Protein AF-A0A7V3F6B9-F1 (afdb_monomer)

Secondary structure (DSSP, 8-state):
---TTS-TT----SS---HHHHHHHHHHHHHHHTTT--STTSGGG--EEEEEEESS---HHHHHHHHHHHHHPPPPPHHHHHHHHEEE-TTS-EEE---HHHHHT-GGGSPPTT----TTS---EEPPPPTTSPPS-EEEEE--SSTT--HHHHHHHHHHHHHHHHHHH-EEEEEES-SS-S-SSSTT-SSSEEEET--HHHHHHHS-SEE-HHHHHHHHHHHHHHHHHHHHHH-EEETTEEE--GGGHHHHHHHHHH-TTHHHHHHHHHHHHTT-----GGGTT-

Foldseek 3Di:
DDDPPDPLPDPPDVDPQPSVNVVVVVVVQVQQVLLVDHDPLVVLQLWKKKKWAAPDDDDLVLVVVVVLLQVQQDADDLVLVCVQQWDADPVRHIDGDLDLVSLLVSPSSDDDPPCPDPPPRPPKRWRDDDSPDDDRMTMIIDTFPDSNDDLQRNQLRLLLCLLSVCSNSVIAMEMGSDPDDPDPHPVVAPARGADYPRPVLLCLQQVDRGHHPVSSSVSSVSSSVLLSLQQLQPWDADPVGIDSPSVPSNVSSVVCSVDVVCSVVSVVSSCVVVVNNDDDVVVVPD

Structure (mmCIF, N/CA/C/O backbone):
data_AF-A0A7V3F6B9-F1
#
_entry.id   AF-A0A7V3F6B9-F1
#
loop_
_atom_site.group_PDB
_atom_site.id
_atom_site.type_symbol
_atom_site.label_atom_id
_atom_site.label_alt_id
_atom_site.label_comp_id
_atom_site.label_asym_id
_atom_site.label_entity_id
_atom_site.label_seq_id
_atom_site.pdbx_PDB_ins_code
_atom_site.Cartn_x
_atom_site.Cartn_y
_atom_site.Cartn_z
_atom_site.occupancy
_atom_site.B_iso_or_equiv
_atom_site.auth_seq_id
_atom_site.auth_comp_id
_atom_site.auth_asym_id
_atom_site.auth_atom_id
_atom_site.pdbx_PDB_model_num
ATOM 1 N N . MET A 1 1 ? -11.599 29.677 5.302 1.00 41.06 1 MET A N 1
ATOM 2 C CA . MET A 1 1 ? -11.174 29.236 6.648 1.00 41.06 1 MET A CA 1
ATOM 3 C C . MET A 1 1 ? -12.317 29.596 7.581 1.00 41.06 1 MET A C 1
ATOM 5 O O . MET A 1 1 ? -12.646 30.774 7.645 1.00 41.06 1 MET A O 1
ATOM 9 N N . TYR A 1 2 ? -13.008 28.611 8.157 1.00 41.41 2 TYR A N 1
ATOM 10 C CA . TYR A 1 2 ? -14.165 28.877 9.015 1.00 41.41 2 TYR A CA 1
ATOM 11 C C . TYR A 1 2 ? -13.669 29.473 10.337 1.00 41.41 2 TYR A C 1
ATOM 13 O O . TYR A 1 2 ? -12.761 28.932 10.964 1.00 41.41 2 TYR A O 1
ATOM 21 N N . SER A 1 3 ? -14.203 30.632 10.706 1.00 37.78 3 SER A N 1
ATOM 22 C CA . SER A 1 3 ? -13.918 31.298 11.974 1.00 37.78 3 SER A CA 1
ATOM 23 C C . SER A 1 3 ? -15.013 30.895 12.956 1.00 37.78 3 SER A C 1
ATOM 25 O O . SER A 1 3 ? -16.189 31.052 12.636 1.00 37.78 3 SER A O 1
ATOM 27 N N . ASN A 1 4 ? -14.645 30.433 14.155 1.00 40.91 4 ASN A N 1
ATOM 28 C CA . ASN A 1 4 ? -15.553 30.047 15.255 1.00 40.91 4 ASN A CA 1
ATOM 29 C C . ASN A 1 4 ? -16.490 31.174 15.752 1.00 40.91 4 ASN A C 1
ATOM 31 O O . ASN A 1 4 ? -17.158 31.024 16.768 1.00 40.91 4 ASN A O 1
ATOM 35 N N . LYS A 1 5 ? -16.529 32.321 15.068 1.00 48.84 5 LYS A N 1
ATOM 36 C CA . LYS A 1 5 ? -17.357 33.485 15.393 1.00 48.84 5 LYS A CA 1
ATOM 37 C C . LYS A 1 5 ? -18.682 33.537 14.624 1.00 48.84 5 LYS A C 1
ATOM 39 O O . LYS A 1 5 ? -19.429 34.491 14.808 1.00 48.84 5 LYS A O 1
ATOM 44 N N . LEU A 1 6 ? -18.967 32.571 13.748 1.00 48.97 6 LEU A N 1
ATOM 45 C CA . LEU A 1 6 ? -20.203 32.554 12.962 1.00 48.97 6 LEU A CA 1
ATOM 46 C C . LEU A 1 6 ? -21.249 31.628 13.608 1.00 48.97 6 LEU A C 1
ATOM 48 O O . LEU A 1 6 ? -20.957 30.443 13.797 1.00 48.97 6 LEU A O 1
ATOM 52 N N . PRO A 1 7 ? -22.449 32.142 13.950 1.00 50.31 7 PRO A N 1
ATOM 53 C CA . PRO A 1 7 ? -23.533 31.323 14.479 1.00 50.31 7 PRO A CA 1
ATOM 54 C C . PRO A 1 7 ? -23.962 30.281 13.441 1.00 50.31 7 PRO A C 1
ATOM 56 O O . PRO A 1 7 ? -23.997 30.569 12.247 1.00 50.31 7 PRO A O 1
ATOM 59 N N . VAL A 1 8 ? -24.338 29.085 13.905 1.00 49.91 8 VAL A N 1
ATOM 60 C CA . VAL A 1 8 ? -24.721 27.915 13.079 1.00 49.91 8 VAL A CA 1
ATOM 61 C C . VAL A 1 8 ? -25.915 28.207 12.143 1.00 49.91 8 VAL A C 1
ATOM 63 O O . VAL A 1 8 ? -26.168 27.467 11.200 1.00 49.91 8 VAL A O 1
ATOM 66 N N . HIS A 1 9 ? -26.621 29.322 12.352 1.00 47.09 9 HIS A N 1
ATOM 67 C CA . HIS A 1 9 ? -27.770 29.775 11.556 1.00 47.09 9 HIS A CA 1
ATOM 68 C C . HIS A 1 9 ? -27.425 30.885 10.540 1.00 47.09 9 HIS A C 1
ATOM 70 O O . HIS A 1 9 ? -28.305 31.384 9.840 1.00 47.09 9 HIS A O 1
ATOM 76 N N . GLY A 1 10 ? -26.160 31.312 10.467 1.00 49.75 10 GLY A N 1
ATOM 77 C CA . GLY A 1 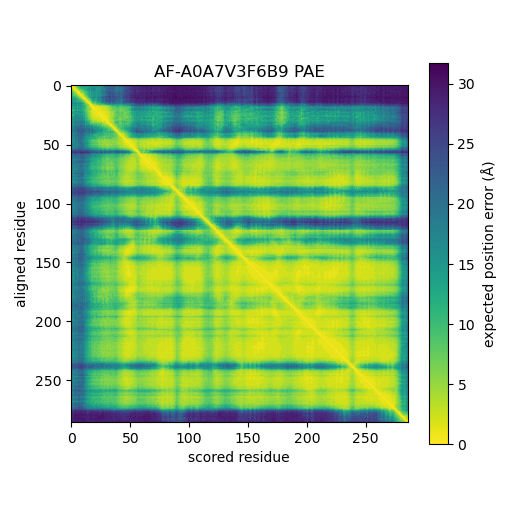10 ? -25.713 32.366 9.561 1.00 49.75 10 GLY A CA 1
ATOM 78 C C . GLY A 1 10 ? -25.568 31.857 8.128 1.00 49.75 10 GLY A C 1
ATOM 79 O O . GLY A 1 10 ? -24.568 31.234 7.791 1.00 49.75 10 GLY A O 1
ATOM 80 N N . CYS A 1 11 ? -26.536 32.170 7.265 1.00 45.94 11 CYS A N 1
ATOM 81 C CA . CYS A 1 11 ? -26.523 31.820 5.836 1.00 45.94 11 CYS A CA 1
ATOM 82 C C . CYS A 1 11 ? -25.515 32.628 4.989 1.00 45.94 11 CYS A C 1
ATOM 84 O O . CYS A 1 11 ? -25.566 32.588 3.766 1.00 45.94 11 CYS A O 1
ATOM 86 N N . THR A 1 12 ? -24.588 33.365 5.601 1.00 47.19 12 THR A N 1
ATOM 87 C CA . THR A 1 12 ? -23.536 34.113 4.899 1.00 47.19 12 THR A CA 1
ATOM 88 C C . THR A 1 12 ? -22.227 33.325 4.891 1.00 47.19 12 THR A C 1
ATOM 90 O O . THR A 1 12 ? -21.198 33.745 5.425 1.00 47.19 12 THR A O 1
ATOM 93 N N . ALA A 1 13 ? -22.256 32.141 4.277 1.00 50.84 13 ALA A N 1
ATOM 94 C CA . ALA A 1 13 ? -21.039 31.412 3.948 1.00 50.84 13 ALA A CA 1
ATOM 95 C C . ALA A 1 13 ? -20.333 32.118 2.777 1.00 50.84 13 ALA A C 1
ATOM 97 O O . ALA A 1 13 ? -20.929 32.386 1.743 1.00 50.84 13 ALA A O 1
ATOM 98 N N . ILE A 1 14 ? -19.039 32.418 2.926 1.00 49.53 14 ILE A N 1
ATOM 99 C CA . ILE A 1 14 ? -18.213 33.160 1.943 1.00 49.53 14 ILE A CA 1
ATOM 100 C C . ILE A 1 14 ? -18.073 32.417 0.590 1.00 49.53 14 ILE A C 1
ATOM 102 O O . ILE A 1 14 ? -17.534 32.965 -0.369 1.00 49.53 14 ILE A O 1
ATOM 106 N N . ARG A 1 15 ? -18.549 31.171 0.504 1.00 49.47 15 ARG A N 1
ATOM 107 C CA . ARG A 1 15 ? -18.709 30.339 -0.698 1.00 49.47 15 ARG A CA 1
ATOM 108 C C . ARG A 1 15 ? -19.879 29.398 -0.410 1.00 49.47 15 ARG A C 1
ATOM 110 O O . ARG A 1 15 ? -19.893 28.871 0.701 1.00 49.47 15 ARG A O 1
ATOM 117 N N . ASP A 1 16 ? -20.808 29.207 -1.345 1.00 47.28 16 ASP A N 1
ATOM 118 C CA . ASP A 1 16 ? -22.047 28.408 -1.226 1.00 47.28 16 ASP A CA 1
ATOM 119 C C . ASP A 1 16 ? -21.803 26.920 -0.889 1.00 47.28 16 ASP A C 1
ATOM 121 O O . ASP A 1 16 ? -22.050 26.013 -1.681 1.00 47.28 16 ASP A O 1
ATOM 125 N N . ILE A 1 17 ? -21.270 26.640 0.296 1.00 61.31 17 ILE A N 1
ATOM 126 C CA . ILE A 1 17 ? -21.114 25.294 0.832 1.00 61.31 17 ILE A CA 1
ATOM 127 C C . ILE A 1 17 ? -22.439 24.951 1.502 1.00 61.31 17 ILE A C 1
ATOM 129 O O . ILE A 1 17 ? -22.910 25.687 2.370 1.00 61.31 17 ILE A O 1
ATOM 133 N N . CYS A 1 18 ? -23.049 23.840 1.091 1.00 75.31 18 CYS A N 1
ATOM 134 C CA . CYS A 1 18 ? -24.325 23.409 1.642 1.00 75.31 18 CYS A CA 1
ATOM 135 C C . CYS A 1 18 ? -24.241 23.273 3.182 1.00 75.31 18 CYS A C 1
ATOM 137 O O . CYS A 1 18 ? -23.194 22.865 3.687 1.00 75.31 18 CYS A O 1
ATOM 139 N N . PRO A 1 19 ? -25.300 23.571 3.961 1.00 72.69 19 PRO A N 1
ATOM 140 C CA . PRO A 1 19 ? -25.243 23.492 5.427 1.00 72.69 19 PRO A CA 1
ATOM 141 C C . PRO A 1 19 ? -24.811 22.111 5.946 1.00 72.69 19 PRO A C 1
ATOM 143 O O . PRO A 1 19 ? -24.059 22.021 6.913 1.00 72.69 19 PRO A O 1
ATOM 146 N N . ILE A 1 20 ? -25.220 21.041 5.252 1.00 76.12 20 ILE A N 1
ATOM 147 C CA . ILE A 1 20 ? -24.804 19.656 5.532 1.00 76.12 20 ILE A CA 1
ATOM 148 C C . ILE A 1 20 ? -23.295 19.491 5.309 1.00 76.12 20 ILE A C 1
ATOM 150 O O . ILE A 1 20 ? -22.597 18.961 6.165 1.00 76.12 20 ILE A O 1
ATOM 154 N N . CYS A 1 21 ? -22.785 20.013 4.197 1.00 68.25 21 CYS A N 1
ATOM 155 C CA . CYS A 1 21 ? -21.376 20.002 3.827 1.00 68.25 21 CYS A CA 1
ATOM 156 C C . CYS A 1 21 ? -20.544 20.791 4.857 1.00 68.25 21 CYS A C 1
ATOM 158 O O . CYS A 1 21 ? -19.462 20.370 5.254 1.00 68.25 21 CYS A O 1
ATOM 160 N N . GLY A 1 22 ? -21.074 21.919 5.346 1.00 69.00 22 GLY A N 1
ATOM 161 C CA . GLY A 1 22 ? -20.468 22.705 6.420 1.00 69.00 22 GLY A CA 1
ATOM 162 C C . GLY A 1 22 ? -20.404 21.941 7.746 1.00 69.00 22 GLY A C 1
ATOM 163 O O . GLY A 1 22 ? -19.353 21.922 8.388 1.00 69.00 22 GLY A O 1
ATOM 164 N N . LEU A 1 23 ? -21.491 21.264 8.130 1.00 73.69 23 LEU A N 1
ATOM 165 C CA . LEU A 1 23 ? -21.542 20.419 9.327 1.00 73.69 23 LEU A CA 1
ATOM 166 C C . LEU A 1 23 ? -20.579 19.225 9.224 1.00 73.69 23 LEU A C 1
ATOM 168 O O . LEU A 1 23 ? -19.840 18.947 10.165 1.00 73.69 23 LEU A O 1
ATOM 172 N N . GLU A 1 24 ? -20.537 18.551 8.077 1.00 73.56 24 GLU A N 1
ATOM 173 C CA . GLU A 1 24 ? -19.610 17.451 7.800 1.00 73.56 24 GLU A CA 1
ATOM 174 C C . GLU A 1 24 ? -18.150 17.912 7.924 1.00 73.56 24 GLU A C 1
ATOM 176 O O . GLU A 1 24 ? -17.343 17.266 8.597 1.00 73.56 24 GLU A O 1
ATOM 181 N N . MET A 1 25 ? -17.811 19.066 7.340 1.00 68.44 25 MET A N 1
ATOM 182 C CA . MET A 1 25 ? -16.483 19.668 7.476 1.00 68.44 25 MET A CA 1
ATOM 183 C C . MET A 1 25 ? -16.140 19.981 8.941 1.00 68.44 25 MET A C 1
ATOM 185 O O . MET A 1 25 ? -15.009 19.733 9.364 1.00 68.44 25 MET A O 1
ATOM 189 N N . MET A 1 26 ? -17.095 20.479 9.735 1.00 70.00 26 MET A N 1
ATOM 190 C CA . MET A 1 26 ? -16.899 20.712 11.173 1.00 70.00 26 MET A CA 1
ATOM 191 C C . MET A 1 26 ? -16.656 19.411 11.940 1.00 70.00 26 MET A C 1
ATOM 193 O O . MET A 1 26 ? -15.709 19.330 12.721 1.00 70.00 26 MET A O 1
ATOM 197 N N . LEU A 1 27 ? -17.472 18.380 11.705 1.00 72.75 27 LEU A N 1
ATOM 198 C CA . LEU A 1 27 ? -17.327 17.077 12.357 1.00 72.75 27 LEU A CA 1
ATOM 199 C C . LEU A 1 27 ? -15.983 16.428 12.010 1.00 72.75 27 LEU A C 1
ATOM 201 O O . LEU A 1 27 ? -15.301 15.924 12.903 1.00 72.75 27 LEU A O 1
ATOM 205 N N . ARG A 1 28 ? -15.542 16.522 10.748 1.00 71.25 28 ARG A N 1
ATOM 206 C CA . ARG A 1 28 ? -14.197 16.094 10.337 1.00 71.25 28 ARG A CA 1
ATOM 207 C C . ARG A 1 28 ? -13.109 16.851 11.092 1.00 71.25 28 ARG A C 1
ATOM 209 O O . ARG A 1 28 ? -12.184 16.227 11.596 1.00 71.25 28 ARG A O 1
ATOM 216 N N . GLN A 1 29 ? -13.213 18.174 11.220 1.00 66.62 29 GLN A N 1
ATOM 217 C CA . GLN A 1 29 ? -12.238 18.960 11.986 1.00 66.62 29 GLN A CA 1
ATOM 218 C C . GLN A 1 29 ? -12.226 18.589 13.474 1.00 66.62 29 GLN A C 1
ATOM 220 O O . GLN A 1 29 ? -11.153 18.517 14.065 1.00 66.62 29 GLN A O 1
ATOM 225 N N . LEU A 1 30 ? -13.381 18.302 14.079 1.00 68.88 30 LEU A N 1
ATOM 226 C CA . LEU A 1 30 ? -13.469 17.861 15.475 1.00 68.88 30 LEU A CA 1
ATOM 227 C C . LEU A 1 30 ? -12.849 16.475 15.689 1.00 68.88 30 LEU A C 1
ATOM 229 O O . LEU A 1 30 ? -12.077 16.294 16.632 1.00 68.88 30 LEU A O 1
ATOM 233 N N . LEU A 1 31 ? -13.130 15.521 14.798 1.00 67.56 31 LEU A N 1
ATOM 234 C CA . LEU A 1 31 ? -12.493 14.201 14.816 1.00 67.56 31 LEU A CA 1
ATOM 235 C C . LEU A 1 31 ? -10.969 14.319 14.687 1.00 67.56 31 LEU A C 1
ATOM 237 O O . LEU A 1 31 ? -10.234 13.636 15.392 1.00 67.56 31 LEU A O 1
ATOM 241 N N . MET A 1 32 ? -10.481 15.230 13.845 1.00 64.88 32 MET A N 1
ATOM 242 C CA . MET A 1 32 ? -9.045 15.394 13.592 1.00 64.88 32 MET A CA 1
ATOM 243 C C . MET A 1 32 ? -8.334 16.281 14.623 1.00 64.88 32 MET A C 1
ATOM 245 O O . MET A 1 32 ? -7.133 16.116 14.836 1.00 64.88 32 MET A O 1
ATOM 249 N N . ASN A 1 33 ? -9.056 17.146 15.343 1.00 62.72 33 ASN A N 1
ATOM 250 C CA . ASN A 1 33 ? -8.533 17.816 16.536 1.00 62.72 33 ASN A CA 1
ATOM 251 C C . ASN A 1 33 ? -8.125 16.793 17.603 1.00 62.72 33 ASN A C 1
ATOM 253 O O . ASN A 1 33 ? -7.091 16.973 18.240 1.00 62.72 33 ASN A O 1
ATOM 257 N N . ARG A 1 34 ? -8.871 15.685 17.750 1.00 59.00 34 ARG A N 1
ATOM 258 C CA . ARG A 1 34 ? -8.455 14.569 18.624 1.00 59.00 34 ARG A CA 1
ATOM 259 C C . ARG A 1 34 ? -7.160 13.901 18.153 1.00 59.00 34 ARG A C 1
ATOM 261 O O . ARG A 1 34 ? -6.450 13.317 18.963 1.00 59.00 34 ARG A O 1
ATOM 268 N N . ALA A 1 35 ? -6.837 14.020 16.867 1.00 56.81 35 ALA A N 1
ATOM 269 C CA . ALA A 1 35 ? -5.599 13.539 16.266 1.00 56.81 35 ALA A CA 1
ATOM 270 C C . ALA A 1 35 ? -4.508 14.630 16.144 1.00 56.81 35 ALA A C 1
ATOM 272 O O . ALA A 1 35 ? -3.555 14.452 15.389 1.00 56.81 35 ALA A O 1
ATOM 273 N N . ASN A 1 36 ? -4.631 15.759 16.865 1.00 57.25 36 ASN A N 1
ATOM 274 C CA . ASN A 1 36 ? -3.685 16.891 16.874 1.00 57.25 36 ASN A CA 1
ATOM 275 C C . ASN A 1 36 ? -3.389 17.525 15.499 1.00 57.25 36 ASN A C 1
ATOM 277 O O . ASN A 1 36 ? -2.371 18.195 15.319 1.00 57.25 36 ASN A O 1
ATOM 281 N N . ILE A 1 37 ? -4.282 17.370 14.516 1.00 57.03 37 ILE A N 1
ATOM 282 C CA . ILE A 1 37 ? -4.108 17.947 13.179 1.00 57.03 37 ILE A CA 1
ATOM 283 C C . ILE A 1 37 ? -5.282 18.879 12.895 1.00 57.03 37 ILE A C 1
ATOM 285 O O . ILE A 1 37 ? -6.331 18.470 12.404 1.00 57.03 37 ILE A O 1
ATOM 289 N N . SER A 1 38 ? -5.090 20.159 13.217 1.00 49.94 38 SER A N 1
ATOM 290 C CA . SER A 1 38 ? -6.087 21.212 13.022 1.00 49.94 38 SER A CA 1
ATOM 291 C C . SER A 1 38 ? -5.669 22.196 11.919 1.00 49.94 38 SER A C 1
ATOM 293 O O . SER A 1 38 ? -4.484 22.437 11.671 1.00 49.94 38 SER A O 1
ATOM 295 N N . GLY A 1 39 ? -6.656 22.771 11.221 1.00 55.41 39 GLY A N 1
ATOM 296 C CA . GLY A 1 39 ? -6.471 23.918 10.323 1.00 55.41 39 GLY A CA 1
ATOM 297 C C . GLY A 1 39 ? -6.858 23.702 8.853 1.00 55.41 39 GLY A C 1
ATOM 298 O O . GLY A 1 39 ? -6.901 22.592 8.333 1.00 55.41 39 GLY A O 1
ATOM 299 N N . GLY A 1 40 ? -7.086 24.813 8.139 1.00 52.56 40 GLY A N 1
ATOM 300 C CA . GLY A 1 40 ? -7.571 24.830 6.745 1.00 52.56 40 GLY A CA 1
ATOM 301 C C . GLY A 1 40 ? -6.618 24.259 5.685 1.00 52.56 40 GLY A C 1
ATOM 302 O O . GLY A 1 40 ? -6.957 24.251 4.510 1.00 52.56 40 GLY A O 1
ATOM 303 N N . ARG A 1 41 ? -5.427 23.789 6.077 1.00 57.12 41 ARG A N 1
ATOM 304 C CA . ARG A 1 41 ? -4.477 23.095 5.191 1.00 57.12 41 ARG A CA 1
ATOM 305 C C . ARG A 1 41 ? -4.664 21.575 5.191 1.00 57.12 41 ARG A C 1
ATOM 307 O O . ARG A 1 41 ? -3.941 20.904 4.470 1.00 57.12 41 ARG A O 1
ATOM 314 N N . PHE A 1 42 ? -5.577 21.038 6.001 1.00 61.22 42 PHE A N 1
ATOM 315 C CA . PHE A 1 42 ? -5.812 19.600 6.127 1.00 61.22 42 PHE A CA 1
ATOM 316 C C . PHE A 1 42 ? -6.394 18.971 4.857 1.00 61.22 42 PHE A C 1
ATOM 318 O O . PHE A 1 42 ? -5.848 17.986 4.375 1.00 61.22 42 PHE A O 1
ATOM 325 N N . GLU A 1 43 ? -7.431 19.570 4.267 1.00 62.72 43 GLU A N 1
ATOM 326 C CA . GLU A 1 43 ? -8.048 19.052 3.032 1.00 62.72 43 GLU A CA 1
ATOM 327 C C . GLU A 1 43 ? -7.049 19.018 1.869 1.00 62.72 43 GLU A C 1
ATOM 329 O O . GLU A 1 43 ? -7.018 18.073 1.085 1.00 62.72 43 GLU A O 1
ATOM 334 N N . GLY A 1 44 ? -6.143 20.000 1.822 1.00 64.88 44 GLY A N 1
ATOM 335 C CA . GLY A 1 44 ? -5.058 20.040 0.843 1.00 64.88 44 GLY A CA 1
ATOM 336 C C . GLY A 1 44 ? -3.983 18.968 1.041 1.00 64.88 44 GLY A C 1
ATOM 337 O O . GLY A 1 44 ? -3.192 18.756 0.131 1.00 64.88 44 GLY A O 1
ATOM 338 N N . ARG A 1 45 ? -3.930 18.275 2.190 1.00 70.25 45 ARG A N 1
ATOM 339 C CA . ARG A 1 45 ? -2.925 17.227 2.432 1.00 70.25 45 ARG A CA 1
ATOM 340 C C . ARG A 1 45 ? -3.237 15.922 1.715 1.00 70.25 45 ARG A C 1
ATOM 342 O O . ARG A 1 45 ? -2.352 15.091 1.686 1.00 70.25 45 ARG A O 1
ATOM 349 N N . GLN A 1 46 ? -4.438 15.714 1.168 1.00 83.19 46 GLN A N 1
ATOM 350 C CA . GLN A 1 46 ? -4.821 14.448 0.524 1.00 83.19 46 GLN A CA 1
ATOM 351 C C . GLN A 1 46 ? -4.458 13.200 1.359 1.00 83.19 46 GLN A C 1
ATOM 353 O O . GLN A 1 46 ? -3.914 12.225 0.849 1.00 83.19 46 GLN A O 1
ATOM 358 N N . THR A 1 47 ? -4.749 13.226 2.659 1.00 87.75 47 THR A N 1
ATOM 359 C CA . THR A 1 47 ? -4.547 12.070 3.544 1.00 87.75 47 THR A CA 1
ATOM 360 C C . THR A 1 47 ? -5.437 10.905 3.107 1.00 87.75 47 THR A C 1
ATOM 362 O O . THR A 1 47 ? -6.571 11.112 2.671 1.00 87.75 47 THR A O 1
ATOM 365 N N . ARG A 1 48 ? -4.931 9.678 3.217 1.00 92.25 48 ARG A N 1
ATOM 366 C CA . ARG A 1 48 ? -5.716 8.447 3.051 1.00 92.25 48 ARG A CA 1
ATOM 367 C C . ARG A 1 48 ? -5.712 7.670 4.350 1.00 92.25 48 ARG A C 1
ATOM 369 O O . ARG A 1 48 ? -4.726 7.712 5.080 1.00 92.25 48 ARG A O 1
ATOM 376 N N . TYR A 1 49 ? -6.798 6.982 4.633 1.00 92.00 49 TYR A N 1
ATOM 377 C CA . TYR A 1 49 ? -7.049 6.389 5.933 1.00 92.00 49 TYR A CA 1
ATOM 378 C C . TYR A 1 49 ? -7.048 4.877 5.817 1.00 92.00 49 TYR A C 1
ATOM 380 O O . TYR A 1 49 ? -7.632 4.329 4.888 1.00 92.00 49 TYR A O 1
ATOM 388 N N . LEU A 1 50 ? -6.373 4.222 6.753 1.00 93.81 50 LEU A N 1
ATOM 389 C CA . LEU A 1 50 ? -6.447 2.789 6.966 1.00 93.81 50 LEU A CA 1
ATOM 390 C C . LEU A 1 50 ? -7.198 2.531 8.267 1.00 93.81 50 LEU A C 1
ATOM 392 O O . LEU A 1 50 ? -6.860 3.095 9.312 1.00 93.81 50 LEU A O 1
ATOM 396 N N . TYR A 1 51 ? -8.188 1.658 8.182 1.00 92.31 51 TYR A N 1
ATOM 397 C CA . TYR A 1 51 ? -8.918 1.114 9.312 1.00 92.31 51 TYR A CA 1
ATOM 398 C C . TYR A 1 51 ? -8.500 -0.336 9.486 1.00 92.31 51 TYR A C 1
ATOM 400 O O . TYR A 1 51 ? -8.559 -1.112 8.532 1.00 92.31 51 TYR A O 1
ATOM 408 N N . PHE A 1 52 ? -8.049 -0.682 10.685 1.00 90.38 52 PHE A N 1
ATOM 409 C CA . PHE A 1 52 ? -7.641 -2.037 11.028 1.00 90.38 52 PHE A CA 1
ATOM 410 C C . PHE A 1 52 ? -8.696 -2.662 11.923 1.00 90.38 52 PHE A C 1
ATOM 412 O O . PHE A 1 52 ? -9.001 -2.111 12.981 1.00 90.38 52 PHE A O 1
ATOM 419 N N . TYR A 1 53 ? -9.192 -3.820 11.509 1.00 89.44 53 TYR A N 1
ATOM 420 C CA . TYR A 1 53 ? -10.159 -4.617 12.246 1.00 89.44 53 TYR A CA 1
ATOM 421 C C . TYR A 1 53 ? -9.497 -5.958 12.584 1.00 89.44 53 TYR A C 1
ATOM 423 O O . TYR A 1 53 ? -9.347 -6.810 11.698 1.00 89.44 53 TYR A O 1
ATOM 431 N N . PRO A 1 54 ? -9.006 -6.131 13.823 1.00 84.38 54 PRO A N 1
ATOM 432 C CA . PRO A 1 54 ? -8.411 -7.388 14.261 1.00 84.38 54 PRO A CA 1
ATOM 433 C C . PRO A 1 54 ? -9.391 -8.556 14.115 1.00 84.38 54 PRO A C 1
ATOM 435 O O . PRO A 1 54 ? -10.579 -8.412 14.390 1.00 84.38 54 PRO A O 1
ATOM 438 N N . THR A 1 55 ? -8.896 -9.705 13.652 1.00 77.62 55 THR A N 1
ATOM 439 C CA . THR A 1 55 ? -9.716 -10.915 13.443 1.00 77.62 55 THR A CA 1
ATOM 440 C C . THR A 1 55 ? -9.760 -11.829 14.669 1.00 77.62 55 THR A C 1
ATOM 442 O O . THR A 1 55 ? -10.607 -12.717 14.749 1.00 77.62 55 THR A O 1
ATOM 445 N N . TYR A 1 56 ? -8.861 -11.609 15.631 1.00 72.12 56 TYR A N 1
ATOM 446 C CA . TYR A 1 56 ? -8.756 -12.360 16.876 1.00 72.12 56 TYR A CA 1
ATOM 447 C C . TYR A 1 56 ? -9.412 -11.617 18.047 1.00 72.12 56 TYR A C 1
ATOM 449 O O . TYR A 1 56 ? -9.491 -10.389 18.076 1.00 72.12 56 TYR A O 1
ATOM 457 N N . PHE A 1 57 ? -9.867 -12.381 19.044 1.00 60.62 57 PHE A N 1
ATOM 458 C CA . PHE A 1 57 ? -10.448 -11.844 20.272 1.00 60.62 57 PHE A CA 1
ATOM 459 C C . PHE A 1 57 ? -9.418 -11.023 21.059 1.00 60.62 57 PHE A C 1
ATOM 461 O O . PHE A 1 57 ? -8.287 -11.465 21.262 1.00 60.62 57 PHE A O 1
ATOM 468 N N . PHE A 1 58 ? -9.828 -9.844 21.533 1.00 62.44 58 PHE A N 1
ATOM 469 C CA . PHE A 1 58 ? -9.000 -8.953 22.342 1.00 62.44 58 PHE A CA 1
ATOM 470 C C . PHE A 1 58 ? -8.708 -9.566 23.711 1.00 62.44 58 PHE A C 1
ATOM 472 O O . PHE A 1 58 ? -9.467 -9.388 24.665 1.00 62.44 58 PHE A O 1
ATOM 479 N N . THR A 1 59 ? -7.579 -10.257 23.824 1.00 78.00 59 THR A N 1
ATOM 480 C CA . THR A 1 59 ? -6.915 -10.377 25.122 1.00 78.00 59 THR A CA 1
ATOM 481 C C . THR A 1 59 ? -6.163 -9.072 25.417 1.00 78.00 59 THR A C 1
ATOM 483 O O . THR A 1 59 ? -5.752 -8.377 24.478 1.00 78.00 59 THR A O 1
ATOM 486 N N . PRO A 1 60 ? -5.953 -8.703 26.690 1.00 78.19 60 PRO A N 1
ATOM 487 C CA . PRO A 1 60 ? -5.164 -7.521 27.036 1.00 78.19 60 PRO A CA 1
ATOM 488 C C . PRO A 1 60 ? -3.770 -7.508 26.384 1.00 78.19 60 PRO A C 1
ATOM 490 O O . PRO A 1 60 ? -3.311 -6.464 25.925 1.00 78.19 60 PRO A O 1
ATOM 493 N N . GLU A 1 61 ? -3.132 -8.673 26.258 1.00 82.44 61 GLU A N 1
ATOM 494 C CA . GLU A 1 61 ? -1.792 -8.829 25.684 1.00 82.44 61 GLU A CA 1
ATOM 495 C C . GLU A 1 61 ? -1.787 -8.554 24.175 1.00 82.44 61 GLU A C 1
ATOM 497 O O . GLU A 1 61 ? -0.923 -7.844 23.660 1.00 82.44 61 GLU A O 1
ATOM 502 N N . THR A 1 62 ? -2.773 -9.080 23.444 1.00 80.69 62 THR A N 1
ATOM 503 C CA . THR A 1 62 ? -2.880 -8.851 21.993 1.00 80.69 62 THR A CA 1
ATOM 504 C C . THR A 1 62 ? -3.223 -7.395 21.673 1.00 80.69 62 THR A C 1
ATOM 506 O O . THR A 1 62 ? -2.710 -6.836 20.698 1.00 80.69 62 THR A O 1
ATOM 509 N N . LEU A 1 63 ? -4.017 -6.747 22.531 1.00 81.00 63 LEU A N 1
ATOM 510 C CA . LEU A 1 63 ? -4.299 -5.315 22.459 1.00 81.00 63 LEU A CA 1
ATOM 511 C C . LEU A 1 63 ? -3.028 -4.478 22.678 1.00 81.00 63 LEU A C 1
ATOM 513 O O . LEU A 1 63 ? -2.805 -3.500 21.962 1.00 81.00 63 LEU A O 1
ATOM 517 N N . GLU A 1 64 ? -2.177 -4.857 23.634 1.00 82.31 64 GLU A N 1
ATOM 518 C CA . GLU A 1 64 ? -0.905 -4.180 23.909 1.00 82.31 64 GLU A CA 1
ATOM 519 C C . GLU A 1 64 ? 0.082 -4.308 22.739 1.00 82.31 64 GLU A C 1
ATOM 521 O O . GLU A 1 64 ? 0.679 -3.311 22.310 1.00 82.31 64 GLU A O 1
ATOM 526 N N . VAL A 1 65 ? 0.190 -5.504 22.152 1.00 82.75 65 VAL A N 1
ATOM 527 C CA . VAL A 1 65 ? 0.992 -5.732 20.941 1.00 82.75 65 VAL A CA 1
ATOM 528 C C . VAL A 1 65 ? 0.485 -4.855 19.802 1.00 82.75 65 VAL A C 1
ATOM 530 O O . VAL A 1 65 ? 1.271 -4.129 19.190 1.00 82.75 65 VAL A O 1
ATOM 533 N N . PHE A 1 66 ? -0.826 -4.848 19.544 1.00 83.25 66 PHE A N 1
ATOM 534 C CA . PHE A 1 66 ? -1.377 -4.054 18.452 1.00 83.25 66 PHE A CA 1
ATOM 535 C C . PHE A 1 66 ? -1.224 -2.551 18.697 1.00 83.25 66 PHE A C 1
ATOM 537 O O . PHE A 1 66 ? -0.909 -1.810 17.770 1.00 83.25 66 PHE A O 1
ATOM 544 N N . ARG A 1 67 ? -1.370 -2.071 19.937 1.00 83.00 67 ARG A N 1
ATOM 545 C CA . ARG A 1 67 ? -1.080 -0.669 20.285 1.00 83.00 67 ARG A CA 1
ATOM 546 C C . ARG A 1 67 ? 0.374 -0.309 20.041 1.00 83.00 67 ARG A C 1
ATOM 548 O O . ARG A 1 67 ? 0.647 0.770 19.520 1.00 83.00 67 ARG A O 1
ATOM 555 N N . THR A 1 68 ? 1.292 -1.206 20.381 1.00 84.31 68 THR A N 1
ATOM 556 C CA . THR A 1 68 ? 2.722 -1.019 20.130 1.00 84.31 68 THR A CA 1
ATOM 557 C C . THR A 1 68 ? 2.996 -0.925 18.635 1.00 84.31 68 THR A C 1
ATOM 559 O O . THR A 1 68 ? 3.616 0.040 18.190 1.00 84.31 68 THR A O 1
ATOM 562 N N . VAL A 1 69 ? 2.464 -1.865 17.849 1.00 85.56 69 VAL A N 1
ATOM 563 C CA . VAL A 1 69 ? 2.551 -1.851 16.382 1.00 85.56 69 VAL A CA 1
ATOM 564 C C . VAL A 1 69 ? 1.948 -0.571 15.820 1.00 85.56 69 VAL A C 1
ATOM 566 O O . VAL A 1 69 ? 2.591 0.103 15.022 1.00 85.56 69 VAL A O 1
ATOM 569 N N . HIS A 1 70 ? 0.738 -0.216 16.259 1.00 85.31 70 HIS A N 1
ATOM 570 C CA . HIS A 1 70 ? 0.048 0.987 15.839 1.00 85.31 70 HIS A CA 1
ATOM 571 C C . HIS A 1 70 ? 0.956 2.184 16.093 1.00 85.31 70 HIS A C 1
ATOM 573 O O . HIS A 1 70 ? 1.425 2.772 15.131 1.00 85.31 70 HIS A O 1
ATOM 579 N N . ASN A 1 71 ? 1.309 2.484 17.340 1.00 81.75 71 ASN A N 1
ATOM 580 C CA . ASN A 1 71 ? 2.082 3.673 17.702 1.00 81.75 71 ASN A CA 1
ATOM 581 C C . ASN A 1 71 ? 3.474 3.741 17.057 1.00 81.75 71 ASN A C 1
ATOM 583 O O . ASN A 1 71 ? 3.962 4.838 16.798 1.00 81.75 71 ASN A O 1
ATOM 587 N N . ARG A 1 72 ? 4.107 2.597 16.779 1.00 82.06 72 ARG A N 1
ATOM 588 C CA . ARG A 1 72 ? 5.475 2.538 16.240 1.00 82.06 72 ARG A CA 1
ATOM 589 C C . ARG A 1 72 ? 5.550 2.345 14.729 1.00 82.06 72 ARG A C 1
ATOM 591 O O . ARG A 1 72 ? 6.652 2.380 14.190 1.00 82.06 72 ARG A O 1
ATOM 598 N N . LEU A 1 73 ? 4.430 2.148 14.030 1.00 84.50 73 LEU A N 1
ATOM 599 C CA . LEU A 1 73 ? 4.445 1.945 12.582 1.00 84.50 73 LEU A CA 1
ATOM 600 C C . LEU A 1 73 ? 5.069 3.158 11.880 1.00 84.50 73 LEU A C 1
ATOM 602 O O . LEU A 1 73 ? 4.506 4.251 11.928 1.00 84.50 73 LEU A O 1
ATOM 606 N N . LYS A 1 74 ? 6.201 2.958 11.202 1.00 82.12 74 LYS A N 1
ATOM 607 C CA . LYS A 1 74 ? 6.927 4.011 10.483 1.00 82.12 74 LYS A CA 1
ATOM 608 C C . LYS A 1 74 ? 6.563 4.035 9.002 1.00 82.12 74 LYS A C 1
ATOM 610 O O . LYS A 1 74 ? 6.052 3.073 8.423 1.00 82.12 74 LYS A O 1
ATOM 615 N N . ARG A 1 75 ? 6.854 5.166 8.361 1.00 82.88 75 ARG A N 1
ATOM 616 C CA . ARG A 1 75 ? 6.770 5.290 6.906 1.00 82.88 75 ARG A CA 1
ATOM 617 C C . ARG A 1 75 ? 7.938 4.587 6.238 1.00 82.88 75 ARG A C 1
ATOM 619 O O . ARG A 1 75 ? 9.091 4.804 6.590 1.00 82.88 75 ARG A O 1
ATOM 626 N N . ILE A 1 76 ? 7.629 3.810 5.208 1.00 85.44 76 ILE A N 1
ATOM 627 C CA . ILE A 1 76 ? 8.627 3.068 4.437 1.00 85.44 76 ILE A CA 1
ATOM 628 C C . ILE A 1 76 ? 9.122 3.936 3.280 1.00 85.44 76 ILE A C 1
ATOM 630 O O . ILE A 1 76 ? 8.330 4.471 2.498 1.00 85.44 76 ILE A O 1
ATOM 634 N N . GLY A 1 77 ? 10.443 4.062 3.150 1.00 86.94 77 GLY A N 1
ATOM 635 C CA . GLY A 1 77 ? 11.067 4.606 1.948 1.00 86.94 77 GLY A CA 1
ATOM 636 C C . GLY A 1 77 ? 11.035 3.578 0.819 1.00 86.94 77 GLY A C 1
ATOM 637 O O . GLY A 1 77 ? 11.476 2.449 0.993 1.00 86.94 77 GLY A O 1
ATOM 638 N N . PHE A 1 78 ? 10.556 3.949 -0.365 1.00 89.62 78 PHE A N 1
ATOM 639 C CA . PHE A 1 78 ? 10.477 3.004 -1.486 1.00 89.62 78 PHE A CA 1
ATOM 640 C C . PHE A 1 78 ? 11.846 2.653 -2.093 1.00 89.62 78 PHE A C 1
ATOM 642 O O . PHE A 1 78 ? 12.003 1.589 -2.684 1.00 89.62 78 PHE A O 1
ATOM 649 N N . THR A 1 79 ? 12.860 3.499 -1.888 1.00 88.88 79 THR A N 1
ATOM 650 C CA . THR A 1 79 ? 14.267 3.151 -2.163 1.00 88.88 79 THR A CA 1
ATOM 651 C C . THR A 1 79 ? 14.753 2.028 -1.253 1.00 88.88 79 THR A C 1
ATOM 653 O O . THR A 1 79 ? 15.427 1.111 -1.711 1.00 88.88 79 THR A O 1
ATOM 656 N N . GLU A 1 80 ? 14.378 2.091 0.025 1.00 88.44 80 GLU A N 1
ATOM 657 C CA . GLU A 1 80 ? 14.718 1.083 1.026 1.00 88.44 80 GLU A CA 1
ATOM 658 C C . GLU A 1 80 ? 13.995 -0.234 0.739 1.00 88.44 80 GLU A C 1
ATOM 660 O O . GLU A 1 80 ? 14.607 -1.297 0.696 1.00 88.44 80 GLU A O 1
ATOM 665 N N . LEU A 1 81 ? 12.706 -0.143 0.402 1.00 90.25 81 LEU A N 1
ATOM 666 C CA . LEU A 1 81 ? 11.924 -1.286 -0.052 1.00 90.25 81 LEU A CA 1
ATOM 667 C C . LEU A 1 81 ? 12.594 -1.977 -1.250 1.00 90.25 81 LEU A C 1
ATOM 669 O O . LEU A 1 81 ? 12.796 -3.187 -1.234 1.00 90.25 81 LEU A O 1
ATOM 673 N N . ARG A 1 82 ? 13.001 -1.214 -2.273 1.00 90.94 82 ARG A N 1
ATOM 674 C CA . ARG A 1 82 ? 13.721 -1.767 -3.428 1.00 90.94 82 ARG A CA 1
ATOM 675 C C . ARG A 1 82 ? 15.021 -2.456 -3.008 1.00 90.94 82 ARG A C 1
ATOM 677 O O . ARG A 1 82 ? 15.292 -3.546 -3.498 1.00 90.94 82 ARG A O 1
ATOM 684 N N . ARG A 1 83 ? 15.805 -1.842 -2.113 1.00 90.38 83 ARG A N 1
ATOM 685 C CA . ARG A 1 83 ? 17.077 -2.391 -1.610 1.00 90.38 83 ARG A CA 1
ATOM 686 C C . ARG A 1 83 ? 16.900 -3.768 -0.963 1.00 90.38 83 ARG A C 1
ATOM 688 O O . ARG A 1 83 ? 17.744 -4.630 -1.163 1.00 90.38 83 ARG A O 1
ATOM 695 N N . GLN A 1 84 ? 15.817 -3.975 -0.217 1.00 89.81 84 GLN A N 1
ATOM 696 C CA . GLN A 1 84 ? 15.565 -5.242 0.480 1.00 89.81 84 GLN A CA 1
ATOM 697 C C . GLN A 1 84 ? 14.944 -6.313 -0.421 1.00 89.81 84 GLN A C 1
ATOM 699 O O . GLN A 1 84 ? 15.210 -7.502 -0.248 1.00 89.81 84 GLN A O 1
ATOM 704 N N . LEU A 1 85 ? 14.113 -5.905 -1.383 1.00 90.44 85 LEU A N 1
ATOM 705 C CA . LEU A 1 85 ? 13.397 -6.839 -2.254 1.00 90.44 85 LEU A CA 1
ATOM 706 C C . LEU A 1 85 ? 14.213 -7.282 -3.471 1.00 90.44 85 LEU A C 1
ATOM 708 O O . LEU A 1 85 ? 14.001 -8.388 -3.970 1.00 90.44 85 LEU A O 1
ATOM 712 N N . VAL A 1 86 ? 15.123 -6.437 -3.959 1.00 89.94 86 VAL A N 1
ATOM 713 C CA . VAL A 1 86 ? 15.962 -6.716 -5.130 1.00 89.94 86 VAL A CA 1
ATOM 714 C C . VAL A 1 86 ? 17.364 -7.086 -4.663 1.00 89.94 86 VAL A C 1
ATOM 716 O O . VAL A 1 86 ? 18.069 -6.266 -4.082 1.00 89.94 86 VAL A O 1
ATOM 719 N N . GLY A 1 87 ? 17.791 -8.314 -4.949 1.00 83.62 87 GLY A N 1
ATOM 720 C CA . GLY A 1 87 ? 19.136 -8.786 -4.625 1.00 83.62 87 GLY A CA 1
ATOM 721 C C . GLY A 1 87 ? 19.635 -9.829 -5.617 1.00 83.62 87 GLY A C 1
ATOM 722 O O . GLY A 1 87 ? 18.973 -10.123 -6.609 1.00 83.62 87 GLY A O 1
ATOM 723 N N . SER A 1 88 ? 20.804 -10.400 -5.343 1.00 77.25 88 SER A N 1
ATOM 724 C CA . SER A 1 88 ? 21.326 -11.535 -6.110 1.00 77.25 88 SER A CA 1
ATOM 725 C C . SER A 1 88 ? 20.907 -12.845 -5.458 1.00 77.25 88 SER A C 1
ATOM 727 O O . SER A 1 88 ? 20.954 -12.962 -4.231 1.00 77.25 88 SER A O 1
ATOM 729 N N . ASP A 1 89 ? 20.490 -13.816 -6.262 1.00 75.69 89 ASP A N 1
ATOM 730 C CA . ASP A 1 89 ? 20.210 -15.174 -5.808 1.00 75.69 89 ASP A CA 1
ATOM 731 C C . ASP A 1 89 ? 21.503 -15.950 -5.485 1.00 75.69 89 ASP A C 1
ATOM 733 O O . ASP A 1 89 ? 22.603 -15.443 -5.715 1.00 75.69 89 ASP A O 1
ATOM 737 N N . ALA A 1 90 ? 21.387 -17.184 -4.981 1.00 69.38 90 ALA A N 1
ATOM 738 C CA . ALA A 1 90 ? 22.526 -18.060 -4.665 1.00 69.38 90 ALA A CA 1
ATOM 739 C C . ALA A 1 90 ? 23.485 -18.276 -5.858 1.00 69.38 90 ALA A C 1
ATOM 741 O O . ALA A 1 90 ? 24.672 -18.527 -5.673 1.00 69.38 90 ALA A O 1
ATOM 742 N N . GLU A 1 91 ? 22.977 -18.117 -7.082 1.00 71.50 91 GLU A N 1
ATOM 743 C CA . GLU A 1 91 ? 23.709 -18.241 -8.350 1.00 71.50 91 GLU A CA 1
ATOM 744 C C . GLU A 1 91 ? 24.236 -16.896 -8.889 1.00 71.50 91 GLU A C 1
ATOM 746 O O . GLU A 1 91 ? 24.713 -16.816 -10.019 1.00 71.50 91 GLU A O 1
ATOM 751 N N . GLY A 1 92 ? 24.098 -15.804 -8.129 1.00 71.31 92 GLY A N 1
ATOM 752 C CA . GLY A 1 92 ? 24.528 -14.464 -8.538 1.00 71.31 92 GLY A CA 1
ATOM 753 C C . GLY A 1 92 ? 23.606 -13.762 -9.546 1.00 71.31 92 GLY A C 1
ATOM 754 O O . GLY A 1 92 ? 23.902 -12.640 -9.955 1.00 71.31 92 GLY A O 1
ATOM 755 N N . LYS A 1 93 ? 22.481 -14.378 -9.936 1.00 73.12 93 LYS A N 1
ATOM 756 C CA . LYS A 1 93 ? 21.483 -13.776 -10.838 1.00 73.12 93 LYS A CA 1
ATOM 757 C C . LYS A 1 93 ? 20.615 -12.753 -10.095 1.00 73.12 93 LYS A C 1
ATOM 759 O O . LYS A 1 93 ? 20.260 -13.006 -8.944 1.00 73.12 93 LYS A O 1
ATOM 764 N N . PRO A 1 94 ? 20.233 -11.626 -10.721 1.00 75.25 94 PRO A N 1
ATOM 765 C CA . PRO A 1 94 ? 19.314 -10.674 -10.105 1.00 75.25 94 PRO A CA 1
ATOM 766 C C . PRO A 1 94 ? 17.939 -11.325 -9.910 1.00 75.25 94 PRO A C 1
ATOM 768 O O . PRO A 1 94 ? 17.348 -11.833 -10.862 1.00 75.25 94 PRO A O 1
ATOM 771 N N . ALA A 1 95 ? 17.430 -11.299 -8.680 1.00 82.94 95 ALA A N 1
ATOM 772 C CA . ALA A 1 95 ? 16.146 -11.878 -8.308 1.00 82.94 95 ALA A CA 1
ATOM 773 C C . ALA A 1 95 ? 15.347 -10.922 -7.412 1.00 82.94 95 ALA A C 1
ATOM 775 O O . ALA A 1 95 ? 15.901 -10.196 -6.580 1.00 82.94 95 ALA A O 1
ATOM 776 N N . VAL A 1 96 ? 14.022 -10.942 -7.578 1.00 87.69 96 VAL A N 1
ATOM 777 C CA . VAL A 1 96 ? 13.082 -10.183 -6.743 1.00 87.69 96 VAL A CA 1
ATOM 778 C C . VAL A 1 96 ? 12.439 -11.140 -5.744 1.00 87.69 96 VAL A C 1
ATOM 780 O O . VAL A 1 96 ? 11.742 -12.076 -6.134 1.00 87.69 96 VAL A O 1
ATOM 783 N N . ARG A 1 97 ? 12.665 -10.909 -4.450 1.00 89.38 97 ARG A N 1
ATOM 784 C CA . ARG A 1 97 ? 12.181 -11.777 -3.367 1.00 89.38 97 ARG A CA 1
ATOM 785 C C . ARG A 1 97 ? 10.862 -11.253 -2.813 1.00 89.38 97 ARG A C 1
ATOM 787 O O . ARG A 1 97 ? 10.854 -10.324 -2.013 1.00 89.38 97 ARG A O 1
ATOM 794 N N . LEU A 1 98 ? 9.747 -11.858 -3.219 1.00 88.81 98 LEU A N 1
ATOM 795 C CA . LEU A 1 98 ? 8.389 -11.477 -2.788 1.00 88.81 98 LEU A CA 1
ATOM 796 C C . LEU A 1 98 ? 7.693 -12.597 -2.006 1.00 88.81 98 LEU A C 1
ATOM 798 O O . LEU A 1 98 ? 6.482 -12.820 -2.133 1.00 88.81 98 LEU A O 1
ATOM 802 N N . ASP A 1 99 ? 8.469 -13.355 -1.242 1.00 90.38 99 ASP A N 1
ATOM 803 C CA . ASP A 1 99 ? 7.953 -14.401 -0.367 1.00 90.38 99 ASP A CA 1
ATOM 804 C C . ASP A 1 99 ? 7.385 -13.799 0.922 1.00 90.38 99 ASP A C 1
ATOM 806 O O . ASP A 1 99 ? 7.934 -12.811 1.423 1.00 90.38 99 ASP A O 1
ATOM 810 N N . PRO A 1 100 ? 6.336 -14.400 1.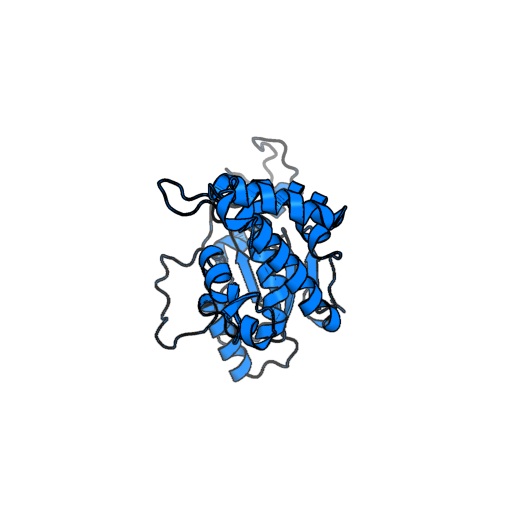516 1.00 88.44 100 PRO A N 1
ATOM 811 C CA . PRO A 1 100 ? 5.735 -13.896 2.753 1.00 88.44 100 PRO A CA 1
ATOM 812 C C . PRO A 1 100 ? 6.755 -13.664 3.872 1.00 88.44 100 PRO A C 1
ATOM 814 O O . PRO A 1 100 ? 6.710 -12.641 4.545 1.00 88.44 100 PRO A O 1
ATOM 817 N N . ARG A 1 101 ? 7.739 -14.565 4.015 1.00 90.12 101 ARG A N 1
ATOM 818 C CA . ARG A 1 101 ? 8.803 -14.448 5.027 1.00 90.12 101 ARG A CA 1
ATOM 819 C C . ARG A 1 101 ? 9.670 -13.206 4.834 1.00 90.12 101 ARG A C 1
ATOM 821 O O . ARG A 1 101 ? 10.082 -12.607 5.820 1.00 90.12 101 ARG A O 1
ATOM 828 N N . THR A 1 102 ? 9.957 -12.831 3.590 1.00 89.88 102 THR A N 1
ATOM 829 C CA . THR A 1 102 ? 10.729 -11.621 3.278 1.00 89.88 102 THR A CA 1
ATOM 830 C C . THR A 1 102 ? 9.885 -10.378 3.531 1.00 89.88 102 THR A C 1
ATOM 832 O O . THR A 1 102 ? 10.355 -9.438 4.161 1.00 89.88 102 THR A O 1
ATOM 835 N N . LEU A 1 103 ? 8.615 -10.401 3.117 1.00 90.06 103 LEU A N 1
ATOM 836 C CA . LEU A 1 103 ? 7.679 -9.289 3.309 1.00 90.06 103 LEU A CA 1
ATOM 837 C C . LEU A 1 103 ? 7.393 -9.004 4.795 1.00 90.06 103 LEU A C 1
ATOM 839 O O . LEU A 1 103 ? 7.294 -7.845 5.184 1.00 90.06 103 LEU A O 1
ATOM 843 N N . GLN A 1 104 ? 7.332 -10.038 5.637 1.00 90.06 104 GLN A N 1
ATOM 844 C CA . GLN A 1 104 ? 7.183 -9.902 7.093 1.00 90.06 104 GLN A CA 1
ATOM 845 C C . GLN A 1 104 ? 8.454 -9.393 7.793 1.00 90.06 104 GLN A C 1
ATOM 847 O O . GLN A 1 104 ? 8.382 -8.908 8.917 1.00 90.06 104 GLN A O 1
ATOM 852 N N . ARG A 1 105 ? 9.625 -9.506 7.151 1.00 90.38 105 ARG A N 1
ATOM 853 C CA . ARG A 1 105 ? 10.934 -9.127 7.714 1.00 90.38 105 ARG A CA 1
ATOM 854 C C . ARG A 1 105 ? 11.467 -7.801 7.178 1.00 90.38 105 ARG A C 1
ATOM 856 O O . ARG A 1 105 ? 12.653 -7.524 7.329 1.00 90.38 105 ARG A O 1
ATO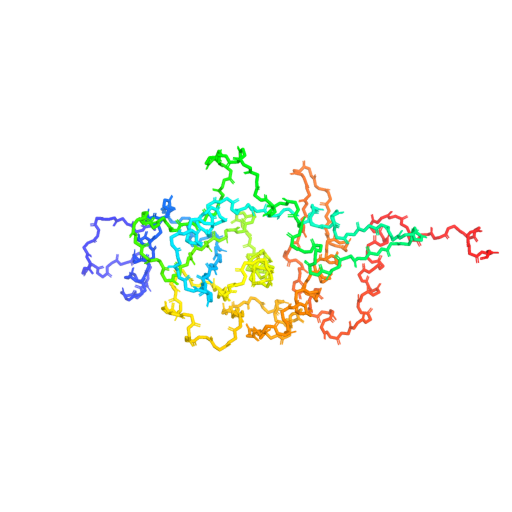M 863 N N . LEU A 1 106 ? 10.614 -6.994 6.549 1.00 88.88 106 LEU A N 1
ATOM 864 C CA . LEU A 1 106 ? 11.003 -5.673 6.069 1.00 88.88 106 LEU A CA 1
ATOM 865 C C . LEU A 1 106 ? 11.485 -4.815 7.243 1.00 88.88 106 LEU A C 1
ATOM 867 O O . LEU A 1 106 ? 10.699 -4.499 8.135 1.00 88.88 106 LEU A O 1
ATOM 871 N N . GLU A 1 107 ? 12.757 -4.411 7.224 1.00 86.38 107 GLU A N 1
ATOM 872 C CA . GLU A 1 107 ? 13.400 -3.708 8.349 1.00 86.38 107 GLU A CA 1
ATOM 873 C C . GLU A 1 107 ? 12.603 -2.486 8.845 1.00 86.38 107 GLU A C 1
ATOM 875 O O . GLU A 1 107 ? 12.462 -2.338 10.056 1.00 86.38 107 GLU A O 1
ATOM 880 N N . PRO A 1 108 ? 12.001 -1.640 7.976 1.00 81.50 108 PRO A N 1
ATOM 881 C CA . PRO A 1 108 ? 11.260 -0.460 8.427 1.00 81.50 108 PRO A CA 1
ATOM 882 C C . PRO A 1 108 ? 9.973 -0.772 9.203 1.00 81.50 108 PRO A C 1
ATOM 884 O O . PRO A 1 108 ? 9.372 0.140 9.770 1.00 81.50 108 PRO A O 1
ATOM 887 N N . LEU A 1 109 ? 9.517 -2.027 9.173 1.00 83.31 109 LEU A N 1
ATOM 888 C CA . LEU A 1 109 ? 8.327 -2.505 9.875 1.00 83.31 109 LEU A CA 1
ATOM 889 C C . LEU A 1 109 ? 8.659 -3.337 11.115 1.00 83.31 109 LEU A C 1
ATOM 891 O O . LEU A 1 109 ? 7.752 -3.653 11.885 1.00 83.31 109 LEU A O 1
ATOM 895 N N . LEU A 1 110 ? 9.930 -3.688 11.322 1.00 85.31 110 LEU A N 1
ATOM 896 C CA . LEU A 1 110 ? 10.355 -4.392 12.522 1.00 85.31 110 LEU A CA 1
ATOM 897 C C . LEU A 1 110 ? 10.347 -3.429 13.711 1.00 85.31 110 LEU A C 1
ATOM 899 O O . LEU A 1 110 ? 10.856 -2.311 13.644 1.00 85.31 110 LEU A O 1
ATOM 903 N N . LEU A 1 111 ? 9.745 -3.875 14.811 1.00 79.31 111 LEU A N 1
ATOM 904 C CA . LEU A 1 111 ? 9.665 -3.100 16.041 1.00 79.31 111 LEU A CA 1
ATOM 905 C C . LEU A 1 111 ? 10.971 -3.241 16.824 1.00 79.31 111 LEU A C 1
ATOM 907 O O . LEU A 1 111 ? 11.288 -4.331 17.297 1.00 79.31 111 LEU A O 1
ATOM 911 N N . SER A 1 112 ? 11.696 -2.141 17.016 1.00 71.00 112 SER A N 1
ATOM 912 C CA . SER A 1 112 ? 12.845 -2.121 17.926 1.00 71.00 112 SER A CA 1
ATOM 913 C C . SER A 1 112 ? 12.390 -1.813 19.361 1.00 71.00 112 SER A C 1
ATOM 915 O O . SER A 1 112 ? 11.502 -0.971 19.548 1.00 71.00 112 SER A O 1
ATOM 917 N N . PRO A 1 113 ? 12.980 -2.442 20.398 1.00 65.38 113 PRO A N 1
ATOM 918 C CA . PRO A 1 113 ? 12.670 -2.141 21.801 1.00 65.38 113 PRO A CA 1
ATOM 919 C C . PRO A 1 113 ? 12.967 -0.683 22.179 1.00 65.38 113 PRO A C 1
ATOM 921 O O . PRO A 1 113 ? 12.257 -0.101 22.994 1.00 65.38 113 PRO A O 1
ATOM 924 N N . GLU A 1 114 ? 13.985 -0.101 21.542 1.00 59.81 114 GLU A N 1
ATOM 925 C CA . GLU A 1 114 ? 14.554 1.225 21.822 1.00 59.81 114 GLU A CA 1
ATOM 926 C C . GLU A 1 114 ? 13.825 2.375 21.106 1.00 59.81 114 GLU A C 1
ATOM 928 O O . GLU A 1 114 ? 14.100 3.543 21.372 1.00 59.81 114 GLU A O 1
ATOM 933 N N . ASP A 1 115 ? 12.868 2.065 20.224 1.00 59.75 115 ASP A N 1
ATOM 934 C CA . ASP A 1 115 ? 12.058 3.052 19.506 1.00 59.75 115 ASP A CA 1
ATOM 935 C C . ASP A 1 115 ? 10.983 3.664 20.430 1.00 59.75 115 ASP A C 1
ATOM 937 O O . ASP A 1 115 ? 9.775 3.497 20.237 1.00 59.75 115 ASP A O 1
ATOM 941 N N . LEU A 1 116 ? 11.416 4.395 21.458 1.00 53.03 116 LEU A N 1
ATOM 942 C CA . LEU A 1 116 ? 10.593 5.411 22.109 1.00 53.03 116 LEU A CA 1
ATOM 943 C C . LEU A 1 116 ? 10.538 6.593 21.140 1.00 53.03 116 LEU A C 1
ATOM 945 O O . LEU A 1 116 ? 11.443 7.417 21.075 1.00 53.03 116 LEU A O 1
ATOM 949 N N . THR A 1 117 ? 9.509 6.599 20.297 1.00 52.38 117 THR A N 1
ATOM 950 C CA . THR A 1 117 ? 9.298 7.558 19.208 1.00 52.38 117 THR A CA 1
ATOM 951 C C . THR A 1 117 ? 9.638 8.998 19.605 1.00 52.38 117 THR A C 1
ATOM 953 O O . THR A 1 117 ? 8.915 9.612 20.392 1.00 52.38 117 THR A O 1
ATOM 956 N N . ASN A 1 118 ? 10.672 9.573 18.980 1.00 48.72 118 ASN A N 1
ATOM 957 C CA . ASN A 1 118 ? 10.788 11.023 18.848 1.00 48.72 118 ASN A CA 1
ATOM 958 C C . ASN A 1 118 ? 9.577 11.497 18.033 1.00 48.72 118 ASN A C 1
ATOM 960 O O . ASN A 1 118 ? 9.471 11.224 16.838 1.00 48.72 118 ASN A O 1
ATOM 964 N N . SER A 1 119 ? 8.640 12.175 18.698 1.00 52.69 119 SER A N 1
ATOM 965 C CA . SER A 1 119 ? 7.352 12.614 18.139 1.00 52.69 119 SER A CA 1
ATOM 966 C C . SER A 1 119 ? 7.469 13.565 16.935 1.00 52.69 119 SER A C 1
ATOM 968 O O . SER A 1 119 ? 6.447 13.890 16.334 1.00 52.69 119 SER A O 1
ATOM 970 N N . GLU A 1 120 ? 8.666 14.046 16.595 1.00 50.78 120 GLU A N 1
ATOM 971 C CA . GLU A 1 120 ? 8.871 15.071 15.564 1.00 50.78 120 GLU A CA 1
ATOM 972 C C . GLU A 1 120 ? 8.854 14.527 14.124 1.00 50.78 120 GLU A C 1
ATOM 974 O O . GLU A 1 120 ? 8.513 15.272 13.204 1.00 50.78 120 GLU A O 1
ATOM 979 N N . ASP A 1 121 ? 9.140 13.234 13.920 1.00 57.75 121 ASP A N 1
ATOM 980 C CA . ASP A 1 121 ? 9.189 12.618 12.581 1.00 57.75 121 ASP A CA 1
ATOM 981 C C . ASP A 1 121 ? 7.956 11.762 12.227 1.00 57.75 121 ASP A C 1
ATOM 983 O O . ASP A 1 121 ? 7.774 11.396 11.058 1.00 57.75 121 ASP A O 1
ATOM 987 N N . ASP A 1 122 ? 7.068 11.469 13.190 1.00 68.06 122 ASP A N 1
ATOM 988 C CA . ASP A 1 122 ? 5.816 10.758 12.900 1.00 68.06 122 ASP A CA 1
ATOM 989 C C . ASP A 1 122 ? 4.799 11.710 12.258 1.00 68.06 122 ASP A C 1
ATOM 991 O O . ASP A 1 122 ? 4.180 12.556 12.903 1.00 68.06 122 ASP A O 1
ATOM 995 N N . ARG A 1 123 ? 4.631 11.576 10.939 1.00 75.06 123 ARG A N 1
ATOM 996 C CA . ARG A 1 123 ? 3.643 12.344 10.168 1.00 75.06 123 ARG A CA 1
ATOM 997 C C . ARG A 1 123 ? 2.284 11.656 10.094 1.00 75.06 123 ARG A C 1
ATOM 999 O O . ARG A 1 123 ? 1.383 12.212 9.464 1.00 75.06 123 ARG A O 1
ATOM 1006 N N . TYR A 1 124 ? 2.129 10.458 10.649 1.00 84.38 124 TYR A N 1
ATOM 1007 C CA . TYR A 1 124 ? 0.850 9.770 10.621 1.00 84.38 124 TYR A CA 1
ATOM 1008 C C . TYR A 1 124 ? -0.168 10.417 11.551 1.00 84.38 124 TYR A C 1
ATOM 1010 O O . TYR A 1 124 ? 0.133 10.929 12.624 1.00 84.38 124 TYR A O 1
ATOM 1018 N N . VAL A 1 125 ? -1.417 10.387 11.104 1.00 81.44 125 VAL A N 1
ATOM 1019 C CA . VAL A 1 125 ? -2.575 10.832 11.870 1.00 81.44 125 VAL A CA 1
ATOM 1020 C C . VAL A 1 125 ? -3.101 9.622 12.622 1.00 81.44 125 VAL A C 1
ATOM 1022 O O . VAL A 1 125 ? -3.491 8.638 12.001 1.00 81.44 125 VAL A O 1
ATOM 1025 N N . ARG A 1 126 ? -3.121 9.671 13.950 1.00 82.81 126 ARG A N 1
ATOM 1026 C CA . ARG A 1 126 ? -3.560 8.545 14.782 1.00 82.81 126 ARG A CA 1
ATOM 1027 C C . ARG A 1 126 ? -4.654 9.001 15.723 1.00 82.81 126 ARG A C 1
ATOM 1029 O O . ARG A 1 126 ? -4.555 10.081 16.305 1.00 82.81 126 ARG A O 1
ATOM 1036 N N . MET A 1 127 ? -5.672 8.169 15.896 1.00 76.31 127 MET A N 1
ATOM 1037 C CA . MET A 1 127 ? -6.607 8.337 17.002 1.00 76.31 127 MET A CA 1
ATOM 1038 C C . MET A 1 127 ? -6.024 7.619 18.214 1.00 76.31 127 MET A C 1
ATOM 1040 O O . MET A 1 127 ? -5.725 6.429 18.154 1.00 76.31 127 MET A O 1
ATOM 1044 N N . ARG A 1 128 ? -5.810 8.364 19.301 1.00 71.75 128 ARG A N 1
ATOM 1045 C CA . ARG A 1 128 ? -5.389 7.781 20.575 1.00 71.75 128 ARG A CA 1
ATOM 1046 C C . ARG A 1 128 ? -6.629 7.298 21.309 1.00 71.75 128 ARG A C 1
ATOM 1048 O O . ARG A 1 128 ? -7.527 8.090 21.584 1.00 71.75 128 ARG A O 1
ATOM 1055 N N . PHE A 1 129 ? -6.651 6.010 21.608 1.00 73.25 129 PHE A N 1
ATOM 1056 C CA . PHE A 1 129 ? -7.693 5.387 22.409 1.00 73.25 129 PHE A CA 1
ATOM 1057 C C . PHE A 1 129 ? -7.223 5.263 23.868 1.00 73.25 129 PHE A C 1
ATOM 1059 O O . PHE A 1 129 ? -6.021 5.078 24.087 1.00 73.25 129 PHE A O 1
ATOM 1066 N N . PRO A 1 130 ? -8.126 5.369 24.858 1.00 76.81 130 PRO A N 1
ATOM 1067 C CA . PRO A 1 130 ? -7.793 5.157 26.265 1.00 76.81 130 PRO A CA 1
ATOM 1068 C C . PRO A 1 130 ? -7.231 3.758 26.528 1.00 76.81 130 PRO A C 1
ATOM 1070 O O . PRO A 1 130 ? -7.624 2.786 25.882 1.00 76.81 130 PRO A O 1
ATOM 1073 N N . GLU A 1 131 ? -6.328 3.635 27.505 1.00 70.81 131 GLU A N 1
ATOM 1074 C CA . GLU A 1 131 ? -5.603 2.381 27.728 1.00 70.81 131 GLU A CA 1
ATOM 1075 C C . GLU A 1 131 ? -6.492 1.223 28.203 1.00 70.81 131 GLU A C 1
ATOM 1077 O O . GLU A 1 131 ? -6.208 0.063 27.907 1.00 70.81 131 GLU A O 1
ATOM 1082 N N . HIS A 1 132 ? -7.596 1.513 28.880 1.00 71.00 132 HIS A N 1
ATOM 1083 C CA . HIS A 1 132 ? -8.447 0.491 29.494 1.00 71.00 132 HIS A CA 1
ATOM 1084 C C . HIS A 1 132 ? -9.722 0.190 28.699 1.00 71.00 132 HIS A C 1
ATOM 1086 O O . HIS A 1 132 ? -10.554 -0.586 29.160 1.00 71.00 132 HIS A O 1
ATOM 1092 N N . GLU A 1 133 ? -9.888 0.786 27.516 1.00 73.25 133 GLU A N 1
ATOM 1093 C CA . GLU A 1 133 ? -11.056 0.532 26.675 1.00 73.25 133 GLU A CA 1
ATOM 1094 C C . GLU A 1 133 ? -10.782 -0.593 25.666 1.00 73.25 133 GLU A C 1
ATOM 1096 O O . GLU A 1 133 ? -9.721 -0.593 25.024 1.00 73.25 133 GLU A O 1
ATOM 1101 N N . PRO A 1 134 ? -11.722 -1.544 25.498 1.00 70.06 134 PRO A N 1
ATOM 1102 C CA . PRO A 1 134 ? -11.681 -2.476 24.383 1.00 70.06 134 PRO A CA 1
ATOM 1103 C C . PRO A 1 134 ? -11.908 -1.691 23.087 1.00 70.06 134 PRO A C 1
ATOM 1105 O O . PRO A 1 134 ? -12.900 -0.980 22.933 1.00 70.06 134 PRO A O 1
ATOM 1108 N N . ILE A 1 135 ? -10.960 -1.792 22.162 1.00 75.81 135 ILE A N 1
ATOM 1109 C CA . ILE A 1 135 ? -10.974 -1.052 20.899 1.00 75.81 135 ILE A CA 1
ATOM 1110 C C . ILE A 1 135 ? -11.490 -1.994 19.818 1.00 75.81 135 ILE A C 1
ATOM 1112 O O . ILE A 1 135 ? -10.893 -3.038 19.622 1.00 75.81 135 ILE A O 1
ATOM 1116 N N . THR A 1 136 ? -12.549 -1.640 19.092 1.00 75.19 136 THR A N 1
ATOM 1117 C CA . THR A 1 136 ? -13.072 -2.487 18.001 1.00 75.19 136 THR A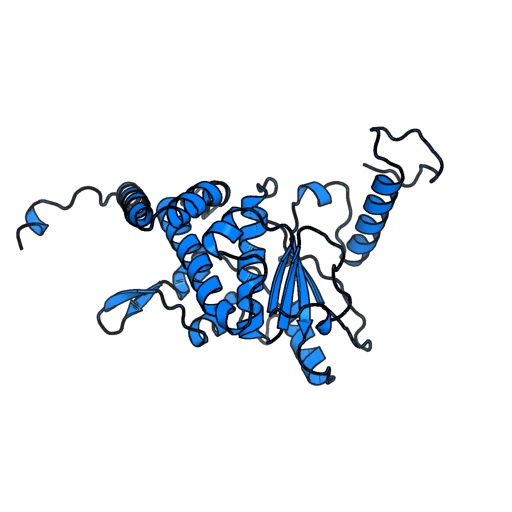 CA 1
ATOM 1118 C C . THR A 1 136 ? -12.298 -2.320 16.693 1.00 75.19 136 THR A C 1
ATOM 1120 O O . THR A 1 136 ? -12.199 -3.256 15.903 1.00 75.19 136 THR A O 1
ATOM 1123 N N . PHE A 1 137 ? -11.704 -1.145 16.471 1.00 84.06 137 PHE A N 1
ATOM 1124 C CA . PHE A 1 137 ? -10.897 -0.855 15.291 1.00 84.06 137 PHE A CA 1
ATOM 1125 C C . PHE A 1 137 ? -9.801 0.167 15.588 1.00 84.06 137 PHE A C 1
ATOM 1127 O O . PHE A 1 137 ? -9.935 1.036 16.448 1.00 84.06 137 PHE A O 1
ATOM 1134 N N . TYR A 1 138 ? -8.733 0.128 14.801 1.00 85.44 138 TYR A N 1
ATOM 1135 C CA . TYR A 1 138 ? -7.676 1.133 14.845 1.00 85.44 138 TYR A CA 1
ATOM 1136 C C . TYR A 1 138 ? -7.684 1.991 13.590 1.00 85.44 138 TYR A C 1
ATOM 1138 O O . TYR A 1 138 ? -8.058 1.540 12.512 1.00 85.44 138 TYR A O 1
ATOM 1146 N N . PHE A 1 139 ? -7.227 3.232 13.732 1.00 87.56 139 PHE A N 1
ATOM 1147 C CA . PHE A 1 139 ? -7.265 4.228 12.670 1.00 87.56 139 PHE A CA 1
ATOM 1148 C C . PHE A 1 139 ? -5.893 4.824 12.407 1.00 87.56 139 PHE A C 1
ATOM 1150 O O . PHE A 1 139 ? -5.252 5.343 13.323 1.00 87.56 139 PHE A O 1
ATOM 1157 N N . LEU A 1 140 ? -5.496 4.837 11.138 1.00 89.44 140 LEU A N 1
ATOM 1158 C CA . LEU A 1 140 ? -4.255 5.435 10.677 1.00 89.44 140 LEU A CA 1
ATOM 1159 C C . LEU A 1 140 ? -4.481 6.310 9.442 1.00 89.44 140 LEU A C 1
ATOM 1161 O O . LEU A 1 140 ? -4.746 5.807 8.357 1.00 89.44 140 LEU A O 1
ATOM 1165 N N . GLY A 1 141 ? -4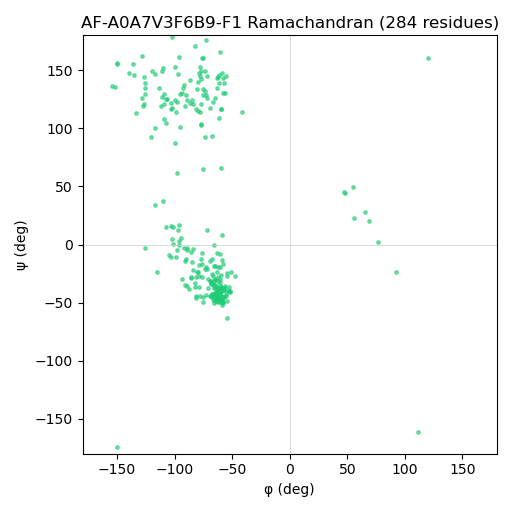.297 7.619 9.570 1.00 89.38 141 GLY A N 1
ATOM 1166 C CA . GLY A 1 141 ? -4.214 8.532 8.436 1.00 89.38 141 GLY A CA 1
ATOM 1167 C C . GLY A 1 141 ? -2.780 8.680 7.935 1.00 89.38 141 GLY A C 1
ATOM 1168 O O . GLY A 1 141 ? -1.873 9.068 8.667 1.00 89.38 141 GLY A O 1
ATOM 1169 N N . ILE A 1 142 ? -2.583 8.418 6.653 1.00 90.62 142 ILE A N 1
ATOM 1170 C CA . ILE A 1 142 ? -1.301 8.465 5.962 1.00 90.62 142 ILE A CA 1
ATOM 1171 C C . ILE A 1 142 ? -1.305 9.681 5.033 1.00 90.62 142 ILE A C 1
ATOM 1173 O O . ILE A 1 142 ? -1.989 9.664 4.005 1.00 90.62 142 ILE A O 1
ATOM 1177 N N . PRO A 1 143 ? -0.552 10.748 5.347 1.00 87.81 143 PRO A N 1
ATOM 1178 C CA . PRO A 1 143 ? -0.369 11.833 4.405 1.00 87.81 143 PRO A CA 1
ATOM 1179 C C . PRO A 1 143 ? 0.648 11.455 3.308 1.00 87.81 143 PRO A C 1
ATOM 1181 O O . PRO A 1 143 ? 1.627 10.729 3.553 1.00 87.81 143 PRO A O 1
ATOM 1184 N N . PRO A 1 144 ? 0.490 11.991 2.089 1.00 86.81 144 PRO A N 1
ATOM 1185 C CA . PRO A 1 144 ? 1.491 11.899 1.041 1.00 86.81 144 PRO A CA 1
ATOM 1186 C C . PRO A 1 144 ? 2.810 12.553 1.471 1.00 86.81 144 PRO A C 1
ATOM 1188 O O . PRO A 1 144 ? 2.911 13.225 2.500 1.00 86.81 144 PRO A O 1
ATOM 1191 N N . ARG A 1 145 ? 3.881 12.269 0.724 1.00 79.06 145 ARG A N 1
ATOM 1192 C CA . ARG A 1 145 ? 5.214 12.795 1.050 1.00 79.06 145 ARG A CA 1
ATOM 1193 C C . ARG A 1 145 ? 5.331 14.248 0.609 1.00 79.06 145 ARG A C 1
ATOM 1195 O O . ARG A 1 145 ? 5.844 15.069 1.370 1.00 79.06 145 ARG A O 1
ATOM 1202 N N . SER A 1 146 ? 4.863 14.539 -0.603 1.00 78.69 146 SER A N 1
ATOM 1203 C CA . SER A 1 146 ? 4.782 15.897 -1.124 1.00 78.69 146 SER A CA 1
ATOM 1204 C C . SER A 1 146 ? 3.582 16.647 -0.547 1.00 78.69 146 SER A C 1
ATOM 1206 O O . SER A 1 146 ? 2.521 16.070 -0.312 1.00 78.69 146 SER A O 1
ATOM 1208 N N . ARG A 1 147 ? 3.751 17.955 -0.334 1.00 72.38 147 ARG A N 1
ATOM 1209 C CA . ARG A 1 147 ? 2.671 18.853 0.098 1.00 72.38 147 ARG A CA 1
ATOM 1210 C C . ARG A 1 147 ? 1.629 19.072 -1.002 1.00 72.38 147 ARG A C 1
ATOM 1212 O O . ARG A 1 147 ? 0.461 19.232 -0.676 1.00 72.38 147 ARG A O 1
ATOM 1219 N N . ASP A 1 148 ? 2.058 19.041 -2.261 1.00 77.94 148 ASP A N 1
ATOM 1220 C CA . ASP A 1 148 ? 1.215 19.223 -3.449 1.00 77.94 148 ASP A CA 1
ATOM 1221 C C . ASP A 1 148 ? 1.077 17.896 -4.210 1.00 77.94 148 ASP A C 1
ATOM 1223 O O . ASP A 1 148 ? 1.136 17.835 -5.441 1.00 77.94 148 ASP A O 1
ATOM 1227 N N . ALA A 1 149 ? 0.980 16.797 -3.458 1.00 83.75 149 ALA A N 1
ATOM 1228 C CA . ALA A 1 149 ? 0.833 15.470 -4.026 1.00 83.75 149 ALA A CA 1
ATOM 1229 C C . ALA A 1 149 ? -0.461 15.366 -4.834 1.00 83.75 149 ALA A C 1
ATOM 1231 O O . ALA A 1 149 ? -1.521 15.847 -4.429 1.00 83.75 149 ALA A O 1
ATOM 1232 N N . LYS A 1 150 ? -0.364 14.703 -5.987 1.00 89.31 150 LYS A N 1
ATOM 1233 C CA . LYS A 1 150 ? -1.541 14.322 -6.769 1.00 89.31 150 LYS A CA 1
ATOM 1234 C C . LYS A 1 150 ? -2.230 13.129 -6.111 1.00 89.31 150 LYS A C 1
ATOM 1236 O O . LYS A 1 150 ? -1.588 12.354 -5.404 1.00 89.31 150 LYS A O 1
ATOM 1241 N N . ASP A 1 151 ? -3.496 12.923 -6.462 1.00 90.25 151 ASP A N 1
ATOM 1242 C CA . ASP A 1 151 ? -4.317 11.839 -5.913 1.00 90.25 151 ASP A CA 1
ATOM 1243 C C . ASP A 1 151 ? -3.644 10.462 -6.046 1.00 90.25 151 ASP A C 1
ATOM 1245 O O . ASP A 1 151 ? -3.609 9.684 -5.095 1.00 90.25 151 ASP A O 1
ATOM 1249 N N . ALA A 1 152 ? -2.994 10.200 -7.185 1.00 92.19 152 ALA A N 1
ATOM 1250 C CA . ALA A 1 152 ? -2.243 8.966 -7.398 1.00 92.19 152 ALA A CA 1
ATOM 1251 C C . ALA A 1 152 ? -1.130 8.762 -6.355 1.00 92.19 152 ALA A C 1
ATOM 1253 O O . ALA A 1 152 ? -1.011 7.686 -5.780 1.00 92.19 152 ALA A O 1
ATOM 1254 N N . GLU A 1 153 ? -0.340 9.801 -6.067 1.00 92.56 153 GLU A N 1
ATOM 1255 C CA . GLU A 1 153 ? 0.759 9.730 -5.097 1.00 92.56 153 GLU A CA 1
ATOM 1256 C C . GLU A 1 153 ? 0.246 9.476 -3.674 1.00 92.56 153 GLU A C 1
ATOM 1258 O O . GLU A 1 153 ? 0.869 8.728 -2.917 1.00 92.56 153 GLU A O 1
ATOM 1263 N N . ALA A 1 154 ? -0.904 10.056 -3.319 1.00 92.69 154 ALA A N 1
ATOM 1264 C CA . ALA A 1 154 ? -1.530 9.850 -2.018 1.00 92.69 154 ALA A CA 1
ATOM 1265 C C . ALA A 1 154 ? -1.926 8.387 -1.772 1.00 92.69 154 ALA A C 1
ATOM 1267 O O . ALA A 1 154 ? -1.847 7.923 -0.637 1.00 92.69 154 ALA A O 1
ATOM 1268 N N . TRP A 1 155 ? -2.281 7.641 -2.822 1.00 95.31 155 TRP A N 1
ATOM 1269 C CA . TRP A 1 155 ? -2.694 6.238 -2.732 1.00 95.31 155 TRP A CA 1
ATOM 1270 C C . TRP A 1 155 ? -1.544 5.223 -2.737 1.00 95.31 155 TRP A C 1
ATOM 1272 O O . TRP A 1 155 ? -1.757 4.082 -2.330 1.00 95.31 155 TRP A O 1
ATOM 1282 N N . VAL A 1 156 ? -0.320 5.614 -3.115 1.00 95.12 156 VAL A N 1
ATOM 1283 C CA . VAL A 1 156 ? 0.813 4.676 -3.258 1.00 95.12 156 VAL A CA 1
ATOM 1284 C C . VAL A 1 156 ? 1.126 3.935 -1.954 1.00 95.12 156 VAL A C 1
ATOM 1286 O O . VAL A 1 156 ? 1.223 2.707 -1.930 1.00 95.12 156 VAL A O 1
ATOM 1289 N N . HIS A 1 157 ? 1.296 4.674 -0.856 1.00 94.19 157 HIS A N 1
ATOM 1290 C CA . HIS A 1 157 ? 1.657 4.083 0.435 1.00 94.19 157 HIS A CA 1
ATOM 1291 C C . HIS A 1 157 ? 0.486 3.364 1.132 1.00 94.19 157 HIS A C 1
ATOM 1293 O O . HIS A 1 157 ? 0.681 2.228 1.566 1.00 94.19 157 HIS A O 1
ATOM 1299 N N . PRO A 1 158 ? -0.727 3.949 1.194 1.00 95.56 158 PRO A N 1
ATOM 1300 C CA . PRO A 1 158 ? -1.903 3.274 1.740 1.00 95.56 158 PRO A CA 1
ATOM 1301 C C . PRO A 1 158 ? -2.232 1.963 1.028 1.00 95.56 158 PRO A C 1
ATOM 1303 O O . PRO A 1 158 ? -2.450 0.970 1.708 1.00 95.56 158 PRO A O 1
ATOM 1306 N N . ALA A 1 159 ? -2.208 1.920 -0.311 1.00 96.75 159 ALA A N 1
ATOM 1307 C CA . ALA A 1 159 ? -2.502 0.692 -1.056 1.00 96.75 159 ALA A CA 1
ATOM 1308 C C . ALA A 1 159 ? -1.488 -0.423 -0.753 1.00 96.75 159 ALA A C 1
ATOM 1310 O O . ALA A 1 159 ? -1.858 -1.588 -0.620 1.00 96.75 159 ALA A O 1
ATOM 1311 N N . PHE A 1 160 ? -0.211 -0.061 -0.593 1.00 96.12 160 PHE A N 1
ATOM 1312 C CA . PHE A 1 160 ? 0.833 -1.009 -0.213 1.00 96.12 160 PHE A CA 1
ATOM 1313 C C . PHE A 1 160 ? 0.620 -1.565 1.198 1.00 96.12 160 PHE A C 1
ATOM 1315 O O . PHE A 1 160 ? 0.614 -2.780 1.382 1.00 96.12 160 PHE A O 1
ATOM 1322 N N . LEU A 1 161 ? 0.408 -0.694 2.188 1.00 95.12 161 LEU A N 1
ATOM 1323 C CA . LEU A 1 161 ? 0.185 -1.126 3.568 1.00 95.12 161 LEU A CA 1
ATOM 1324 C C . LEU A 1 161 ? -1.126 -1.902 3.730 1.00 95.12 161 LEU A C 1
ATOM 1326 O O . LEU A 1 161 ? -1.152 -2.871 4.480 1.00 95.12 161 LEU A O 1
ATOM 1330 N N . ALA A 1 162 ? -2.182 -1.532 3.005 1.00 96.06 162 ALA A N 1
ATOM 1331 C CA . ALA A 1 162 ? -3.465 -2.226 3.052 1.00 96.06 162 ALA A CA 1
ATOM 1332 C C 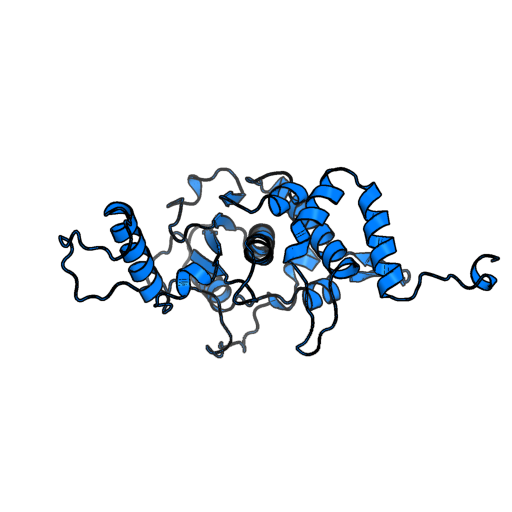. ALA A 1 162 ? -3.348 -3.708 2.672 1.00 96.06 162 ALA A C 1
ATOM 1334 O O . ALA A 1 162 ? -3.993 -4.546 3.289 1.00 96.06 162 ALA A O 1
ATOM 1335 N N . LEU A 1 163 ? -2.490 -4.034 1.701 1.00 96.12 163 LEU A N 1
ATOM 1336 C CA . LEU A 1 163 ? -2.230 -5.414 1.288 1.00 96.12 163 LEU A CA 1
ATOM 1337 C C . LEU A 1 163 ? -1.154 -6.108 2.138 1.00 96.12 163 LEU A C 1
ATOM 1339 O O . LEU A 1 163 ? -1.174 -7.327 2.273 1.00 96.12 163 LEU A O 1
ATOM 1343 N N . LEU A 1 164 ? -0.204 -5.361 2.704 1.00 95.00 164 LEU A N 1
ATOM 1344 C CA . LEU A 1 164 ? 0.893 -5.939 3.482 1.00 95.00 164 LEU A CA 1
ATOM 1345 C C . LEU A 1 164 ? 0.499 -6.271 4.926 1.00 95.00 164 LEU A C 1
ATOM 1347 O O . LEU A 1 164 ? 0.854 -7.332 5.431 1.00 95.00 164 LEU A O 1
ATOM 1351 N N . LEU A 1 165 ? -0.219 -5.371 5.599 1.00 92.69 165 LEU A N 1
ATOM 1352 C CA . LEU A 1 165 ? -0.537 -5.505 7.022 1.00 92.69 165 LEU A CA 1
ATOM 1353 C C . LEU A 1 165 ? -1.336 -6.771 7.376 1.00 92.69 165 LEU A C 1
ATOM 1355 O O . LEU A 1 165 ? -0.997 -7.367 8.398 1.00 92.69 165 LEU A O 1
ATOM 1359 N N . PRO A 1 166 ? -2.295 -7.255 6.560 1.00 92.62 166 PRO A N 1
ATOM 1360 C CA . PRO A 1 166 ? -2.943 -8.540 6.814 1.00 92.62 166 PRO A CA 1
ATOM 1361 C C . PRO A 1 166 ? -1.958 -9.710 6.912 1.00 92.62 166 PRO A C 1
ATOM 1363 O O . PRO A 1 166 ? -2.119 -10.579 7.756 1.00 92.62 166 PRO A O 1
ATOM 1366 N N . ILE A 1 167 ? -0.895 -9.712 6.096 1.00 91.44 167 ILE A N 1
ATOM 1367 C CA . ILE A 1 167 ? 0.127 -10.773 6.100 1.00 91.44 167 ILE A CA 1
ATOM 1368 C C . ILE A 1 167 ? 0.998 -10.702 7.364 1.00 91.44 167 ILE A C 1
ATOM 1370 O O . ILE A 1 167 ? 1.532 -11.722 7.803 1.00 91.44 167 ILE A O 1
ATOM 1374 N N . CYS A 1 168 ? 1.181 -9.508 7.929 1.00 89.56 168 CYS A N 1
ATOM 1375 C CA . CYS A 1 168 ? 2.047 -9.289 9.087 1.00 89.56 168 CYS A CA 1
ATOM 1376 C C . CYS A 1 168 ? 1.317 -9.421 10.429 1.00 89.56 168 CYS A C 1
ATOM 1378 O O . CYS A 1 168 ? 1.933 -9.847 11.401 1.00 89.56 168 CYS A O 1
ATOM 1380 N N . LEU A 1 169 ? 0.048 -9.011 10.496 1.00 87.06 169 LEU A N 1
ATOM 1381 C CA . LEU A 1 169 ? -0.685 -8.805 11.752 1.00 87.06 169 LEU A CA 1
ATOM 1382 C C . LEU A 1 169 ? -2.005 -9.578 11.836 1.00 87.06 169 LEU A C 1
ATOM 1384 O O . LEU A 1 169 ? -2.670 -9.482 12.859 1.00 87.06 169 LEU A O 1
ATOM 1388 N N . ASP A 1 170 ? -2.398 -10.291 10.778 1.00 87.88 170 ASP A N 1
ATOM 1389 C CA . ASP A 1 170 ? -3.667 -11.027 10.706 1.00 87.88 170 ASP A CA 1
ATOM 1390 C C . ASP A 1 170 ? -4.904 -10.151 10.995 1.00 87.88 170 ASP A C 1
ATOM 1392 O O . ASP A 1 170 ? -5.777 -10.451 11.812 1.00 87.88 170 ASP A O 1
ATOM 1396 N N . VAL A 1 171 ? -4.963 -8.999 10.323 1.00 90.44 171 VAL A N 1
ATOM 1397 C CA . VAL A 1 171 ? -6.054 -8.025 10.453 1.00 90.44 171 VAL A CA 1
ATOM 1398 C C . VAL A 1 171 ? -6.765 -7.807 9.130 1.00 90.44 171 VAL A C 1
ATOM 1400 O O . VAL A 1 171 ? -6.143 -7.849 8.065 1.00 90.44 171 VAL A O 1
ATOM 1403 N N . LYS A 1 172 ? -8.062 -7.495 9.196 1.00 93.50 172 LYS A N 1
ATOM 1404 C CA . LYS A 1 172 ? -8.777 -6.951 8.041 1.00 93.50 172 LYS A CA 1
ATOM 1405 C C . LYS A 1 172 ? -8.473 -5.466 7.916 1.00 93.50 172 LYS A C 1
ATOM 1407 O O . LYS A 1 172 ? -8.387 -4.755 8.921 1.00 93.50 172 LYS A O 1
ATOM 1412 N N . VAL A 1 173 ? -8.293 -4.994 6.687 1.00 94.75 173 VAL A N 1
ATOM 1413 C CA . VAL A 1 173 ? -7.891 -3.612 6.421 1.00 94.75 173 VAL A CA 1
ATOM 1414 C C . VAL A 1 173 ? -8.824 -2.953 5.423 1.00 94.75 173 VAL A C 1
ATOM 1416 O O . VAL A 1 173 ? -8.993 -3.428 4.303 1.00 94.75 173 VAL A O 1
ATOM 1419 N N . VAL A 1 174 ? -9.373 -1.805 5.804 1.00 95.56 174 VAL A N 1
ATOM 1420 C CA . VAL A 1 174 ? -10.120 -0.938 4.891 1.00 95.56 174 VAL A CA 1
ATOM 1421 C C . VAL A 1 174 ? -9.291 0.307 4.619 1.00 95.56 174 VAL A C 1
ATOM 1423 O O . VAL A 1 174 ? -8.947 1.036 5.546 1.00 95.56 174 VAL A O 1
ATOM 1426 N N . ALA A 1 175 ? -8.957 0.556 3.357 1.00 95.81 175 ALA A N 1
ATOM 1427 C CA . ALA A 1 175 ? -8.294 1.776 2.924 1.00 95.81 175 ALA A CA 1
ATOM 1428 C C . ALA A 1 175 ? -9.315 2.695 2.256 1.00 95.81 175 ALA A C 1
ATOM 1430 O O . ALA A 1 175 ? -9.916 2.295 1.268 1.00 95.81 175 ALA A O 1
ATOM 1431 N N . SER A 1 176 ? -9.495 3.916 2.759 1.00 93.69 176 SER A N 1
ATOM 1432 C CA . SER A 1 176 ? -10.467 4.873 2.218 1.00 93.69 176 SER A CA 1
ATOM 1433 C C . SER A 1 176 ? -9.885 6.283 2.105 1.00 93.69 176 SER A C 1
ATOM 1435 O O . SER A 1 176 ? -8.954 6.673 2.818 1.00 93.69 176 SER A O 1
ATOM 1437 N N . ALA A 1 177 ? -10.455 7.082 1.204 1.00 88.56 177 ALA A N 1
ATOM 1438 C CA . ALA A 1 177 ? -10.267 8.531 1.199 1.00 88.56 177 ALA A CA 1
ATOM 1439 C C . ALA A 1 177 ? -11.094 9.238 2.291 1.00 88.56 177 ALA A C 1
ATOM 1441 O O . ALA A 1 177 ? -10.814 10.393 2.618 1.00 88.56 177 ALA A O 1
ATOM 1442 N N . SER A 1 178 ? -12.095 8.561 2.863 1.00 85.25 178 SER A N 1
ATOM 1443 C CA . SER A 1 178 ? -12.934 9.090 3.933 1.00 85.25 178 SER A CA 1
ATOM 1444 C C . SER A 1 178 ? -12.244 8.969 5.297 1.00 85.25 178 SER A C 1
ATOM 1446 O O . SER A 1 178 ? -11.740 7.896 5.621 1.00 85.25 178 SER A O 1
ATOM 1448 N N . PRO A 1 179 ? -12.244 10.032 6.126 1.00 79.88 179 PRO A N 1
ATOM 1449 C CA . PRO A 1 179 ? -11.787 9.971 7.516 1.00 79.88 179 PRO A CA 1
ATOM 1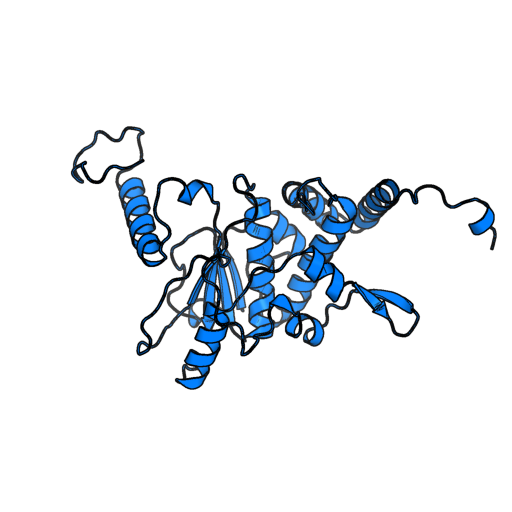450 C C . PRO A 1 179 ? -12.794 9.302 8.460 1.00 79.88 179 PRO A C 1
ATOM 1452 O O . PRO A 1 179 ? -12.480 9.098 9.636 1.00 79.88 179 PRO A O 1
ATOM 1455 N N . LEU A 1 180 ? -13.999 8.986 7.982 1.00 81.81 180 LEU A N 1
ATOM 1456 C CA . LEU A 1 180 ? -15.018 8.284 8.755 1.00 81.81 180 LEU A CA 1
ATOM 1457 C C . LEU A 1 180 ? -14.915 6.775 8.499 1.00 81.81 180 LEU A C 1
ATOM 1459 O O . LEU A 1 180 ? -14.881 6.388 7.328 1.00 81.81 180 LEU A O 1
ATOM 1463 N N . PRO A 1 181 ? -14.877 5.940 9.558 1.00 81.88 181 PRO A N 1
ATOM 1464 C CA . PRO A 1 181 ? -14.915 4.494 9.390 1.00 81.88 181 PRO A CA 1
ATOM 1465 C C . PRO A 1 181 ? -16.190 4.108 8.642 1.00 81.88 181 PRO A C 1
ATOM 1467 O O . PRO A 1 181 ? -17.278 4.573 8.979 1.00 81.88 181 PRO A O 1
ATOM 1470 N N . LEU A 1 182 ? -16.035 3.287 7.605 1.00 82.88 182 LEU A N 1
ATOM 1471 C CA . LEU A 1 182 ? -17.156 2.793 6.801 1.00 82.88 182 LEU A CA 1
ATOM 1472 C C . LEU A 1 182 ? -17.898 1.653 7.495 1.00 82.88 182 LEU A C 1
ATOM 1474 O O . LEU A 1 182 ? -19.075 1.449 7.228 1.00 82.88 182 LEU A O 1
ATOM 1478 N N . LEU A 1 183 ? -17.180 0.922 8.347 1.00 85.94 183 LEU A N 1
ATOM 1479 C CA . LEU A 1 183 ? -17.643 -0.260 9.061 1.00 85.94 183 LEU A CA 1
ATOM 1480 C C . LEU A 1 183 ? -17.389 -0.048 10.551 1.00 85.94 183 LEU A C 1
ATOM 1482 O O . LEU A 1 183 ? -16.377 0.554 10.936 1.00 85.94 183 LEU A O 1
ATOM 1486 N N . LEU A 1 184 ? -18.289 -0.542 11.384 1.00 79.56 184 LEU A N 1
ATOM 1487 C CA . LEU A 1 184 ? -18.141 -0.534 12.834 1.00 79.56 184 LEU A CA 1
ATOM 1488 C C . LEU A 1 184 ? -17.380 -1.775 13.296 1.00 79.56 184 LEU A C 1
ATOM 1490 O O . LEU A 1 184 ? -16.534 -1.676 14.189 1.00 79.56 184 LEU A O 1
ATOM 1494 N N . GLU A 1 185 ? -17.644 -2.910 12.651 1.00 80.06 185 GLU A N 1
ATOM 1495 C CA . GLU A 1 185 ? -17.136 -4.218 13.052 1.00 80.06 185 GLU A CA 1
ATOM 1496 C C . GLU A 1 185 ? -16.443 -4.976 11.909 1.00 80.06 185 GLU A C 1
ATOM 1498 O O . GLU A 1 185 ? -16.558 -4.662 10.722 1.00 80.06 185 GLU A O 1
ATOM 1503 N N . ALA A 1 186 ? -15.646 -5.977 12.293 1.00 80.88 186 ALA A N 1
ATOM 1504 C CA . ALA A 1 186 ? -14.852 -6.781 11.367 1.00 80.88 186 ALA A CA 1
ATOM 1505 C C . ALA A 1 186 ? -15.699 -7.772 10.548 1.00 80.88 186 ALA A C 1
ATOM 1507 O O . ALA A 1 186 ? -15.231 -8.280 9.527 1.00 80.88 186 ALA A O 1
ATOM 1508 N N . ASP A 1 187 ? -16.895 -8.117 11.018 1.00 84.12 187 ASP A N 1
ATOM 1509 C CA . ASP A 1 187 ? -17.805 -9.088 10.407 1.00 84.12 187 ASP A CA 1
ATOM 1510 C C . ASP A 1 187 ? -18.602 -8.496 9.232 1.00 84.12 187 ASP A C 1
ATOM 1512 O O . ASP A 1 187 ? -18.964 -9.228 8.313 1.00 84.12 187 ASP A O 1
ATOM 1516 N N . GLU A 1 188 ? -18.771 -7.172 9.198 1.00 86.25 188 GLU A N 1
ATOM 1517 C CA . GLU A 1 188 ? -19.422 -6.442 8.103 1.00 86.25 188 GLU A CA 1
ATOM 1518 C C . GLU A 1 188 ? -18.684 -6.567 6.758 1.00 86.25 188 GLU A C 1
ATOM 1520 O O . GLU A 1 188 ? -19.256 -6.322 5.693 1.00 86.25 188 GLU A O 1
ATOM 1525 N N . ILE A 1 189 ? -17.405 -6.952 6.786 1.00 88.00 189 ILE A N 1
ATOM 1526 C CA . ILE A 1 189 ? -16.602 -7.219 5.595 1.00 88.00 189 ILE A CA 1
ATOM 1527 C C . ILE A 1 189 ? -16.270 -8.708 5.494 1.00 88.00 189 ILE A C 1
ATOM 1529 O O . ILE A 1 189 ? -15.591 -9.290 6.341 1.00 88.00 189 ILE A O 1
ATOM 1533 N N . THR A 1 190 ? -16.714 -9.330 4.406 1.00 89.38 190 THR A N 1
ATOM 1534 C CA . THR A 1 190 ? -16.400 -10.729 4.096 1.00 89.38 190 THR A CA 1
ATOM 1535 C C . THR A 1 190 ? -14.941 -10.917 3.691 1.00 89.38 190 THR A C 1
ATOM 1537 O O . THR A 1 190 ? -14.311 -11.905 4.060 1.00 89.38 190 THR A O 1
ATOM 1540 N N . GLU A 1 191 ? -14.392 -9.953 2.960 1.00 93.62 191 GLU A N 1
ATOM 1541 C CA . GLU A 1 191 ? -13.027 -9.972 2.452 1.00 93.62 191 GLU A CA 1
ATOM 1542 C C . GLU A 1 191 ? -12.005 -9.518 3.507 1.00 93.62 191 GLU A C 1
ATOM 1544 O O . GLU A 1 191 ? -12.346 -9.015 4.578 1.00 93.62 191 GLU A O 1
ATOM 1549 N N . THR A 1 192 ? -10.714 -9.682 3.216 1.00 94.75 192 THR A N 1
ATOM 1550 C CA . THR A 1 192 ? -9.653 -9.256 4.141 1.00 94.75 192 THR A CA 1
ATOM 1551 C C . THR A 1 192 ? -9.228 -7.816 3.893 1.00 94.75 192 THR A C 1
ATOM 1553 O O . THR A 1 192 ? -8.918 -7.097 4.840 1.00 94.75 192 THR A O 1
ATOM 1556 N N . VAL A 1 193 ? -9.207 -7.377 2.633 1.00 96.56 193 VAL A N 1
ATOM 1557 C CA . VAL A 1 193 ? -8.851 -6.000 2.277 1.00 96.56 193 VAL A CA 1
ATOM 1558 C C . VAL A 1 193 ? -9.949 -5.373 1.437 1.00 96.56 193 VAL A C 1
ATOM 1560 O O . VAL A 1 193 ? -10.409 -5.977 0.470 1.00 96.56 193 VAL A O 1
ATOM 1563 N N . PHE A 1 194 ? -10.321 -4.139 1.769 1.00 96.06 194 PHE A N 1
ATOM 1564 C CA . PHE A 1 194 ? -11.224 -3.322 0.967 1.00 96.06 194 PHE A CA 1
ATOM 1565 C C . PHE A 1 194 ? -10.602 -1.955 0.676 1.00 96.06 194 PHE A C 1
ATOM 1567 O O . PHE A 1 194 ? -10.272 -1.188 1.577 1.00 96.06 194 PHE A O 1
ATOM 1574 N N . LEU A 1 195 ? -10.420 -1.666 -0.608 1.00 95.56 195 LEU A N 1
ATOM 1575 C CA . LEU A 1 195 ? -9.879 -0.426 -1.146 1.00 95.56 195 LEU A CA 1
ATOM 1576 C C . LEU A 1 195 ? -11.039 0.465 -1.612 1.00 95.56 195 LEU A C 1
ATOM 1578 O O . LEU A 1 195 ? -11.443 0.425 -2.773 1.00 95.56 195 LEU A O 1
ATOM 1582 N N . ASP A 1 196 ? -11.578 1.264 -0.699 1.00 94.50 196 ASP A N 1
ATOM 1583 C CA . ASP A 1 196 ? -12.693 2.172 -0.950 1.00 94.50 196 ASP A CA 1
ATOM 1584 C C . ASP A 1 196 ? -12.232 3.459 -1.652 1.00 94.50 196 ASP A C 1
ATOM 1586 O O . ASP A 1 196 ? -11.478 4.269 -1.105 1.00 94.50 196 ASP A O 1
ATOM 1590 N N . GLY A 1 197 ? -12.686 3.651 -2.892 1.00 90.06 197 GLY A N 1
ATOM 1591 C CA . GLY A 1 197 ? -12.381 4.855 -3.667 1.00 90.06 197 GLY A CA 1
ATOM 1592 C C . GLY A 1 197 ? -10.898 5.009 -4.021 1.00 90.06 197 GLY A C 1
ATOM 1593 O O . GLY A 1 197 ? -10.413 6.133 -4.175 1.00 90.06 197 GLY A O 1
ATOM 1594 N N . ALA A 1 198 ? -10.161 3.900 -4.136 1.00 94.75 198 ALA A N 1
ATOM 1595 C CA . ALA A 1 198 ? -8.762 3.929 -4.545 1.00 94.75 198 ALA A CA 1
ATOM 1596 C C . ALA A 1 198 ? -8.585 4.504 -5.958 1.00 94.75 198 ALA A C 1
ATOM 1598 O O . ALA A 1 198 ? -9.403 4.276 -6.852 1.00 94.75 198 ALA A O 1
ATOM 1599 N N . HIS A 1 199 ? -7.478 5.219 -6.195 1.00 95.62 199 HIS A N 1
ATOM 1600 C CA . HIS A 1 199 ? -7.169 5.706 -7.540 1.00 95.62 199 HIS A CA 1
ATOM 1601 C C . HIS A 1 199 ? -7.078 4.531 -8.524 1.00 95.62 199 HIS A C 1
ATOM 1603 O O . HIS A 1 199 ? -6.516 3.478 -8.225 1.00 95.62 199 HIS A O 1
ATOM 1609 N N . SER A 1 200 ? -7.549 4.747 -9.753 1.00 94.94 200 SER A N 1
ATOM 1610 C CA . SER A 1 200 ? -7.586 3.758 -10.841 1.00 94.94 200 SER A CA 1
ATOM 1611 C C . SER A 1 200 ? -6.292 2.968 -11.096 1.00 94.94 200 SER A C 1
ATOM 1613 O O . SER A 1 200 ? -6.374 1.832 -11.556 1.00 94.94 200 SER A O 1
ATOM 1615 N N . PHE A 1 201 ? -5.102 3.508 -10.788 1.00 96.56 201 PHE A N 1
ATOM 1616 C CA . PHE A 1 201 ? -3.844 2.777 -10.967 1.00 96.56 201 PHE A CA 1
ATOM 1617 C C . PHE A 1 201 ? -3.760 1.575 -10.018 1.00 96.56 201 PHE A C 1
ATOM 1619 O O . PHE A 1 201 ? -3.206 0.541 -10.383 1.00 96.56 201 PHE A O 1
ATOM 1626 N N . VAL A 1 202 ? -4.332 1.697 -8.813 1.00 96.81 202 VAL A N 1
ATOM 1627 C CA . VAL A 1 202 ? -4.365 0.618 -7.825 1.00 96.81 202 VAL A CA 1
ATOM 1628 C C . VAL A 1 202 ? -5.190 -0.525 -8.390 1.00 96.81 202 VAL A C 1
ATOM 1630 O O . VAL A 1 202 ? -4.707 -1.647 -8.451 1.00 96.81 202 VAL A O 1
ATOM 1633 N N . LYS A 1 203 ? -6.383 -0.226 -8.916 1.00 95.00 203 LYS A N 1
ATOM 1634 C CA . LYS A 1 203 ? -7.233 -1.216 -9.585 1.00 95.00 203 LYS A CA 1
ATOM 1635 C C . LYS A 1 203 ? -6.556 -1.838 -10.807 1.00 95.00 203 LYS A C 1
ATOM 1637 O O . LYS A 1 203 ? -6.673 -3.040 -10.999 1.00 95.00 203 LYS A O 1
ATOM 1642 N N . ALA A 1 204 ? -5.819 -1.063 -11.600 1.00 95.50 204 ALA A N 1
ATOM 1643 C CA . ALA A 1 204 ? -5.091 -1.589 -12.756 1.00 95.50 204 ALA A CA 1
ATOM 1644 C C . ALA A 1 204 ? -3.989 -2.596 -12.356 1.00 95.50 204 ALA A C 1
ATOM 1646 O O . ALA A 1 204 ? -3.827 -3.625 -13.009 1.00 95.50 204 ALA A O 1
ATOM 1647 N N . LEU A 1 205 ? -3.267 -2.343 -11.257 1.00 95.56 205 LEU A N 1
ATOM 1648 C CA . LEU A 1 205 ? -2.209 -3.240 -10.773 1.00 95.56 205 LEU A CA 1
ATOM 1649 C C . LEU A 1 205 ? -2.751 -4.428 -9.965 1.00 95.56 205 LEU A C 1
ATOM 1651 O O . LEU A 1 205 ? -2.327 -5.560 -10.186 1.00 95.56 205 LEU A O 1
ATOM 1655 N N . VAL A 1 206 ? -3.676 -4.178 -9.037 1.00 95.25 206 VAL A N 1
ATOM 1656 C CA . VAL A 1 206 ? -4.250 -5.170 -8.110 1.00 95.25 206 VAL A CA 1
ATOM 1657 C C . VAL A 1 206 ? -5.311 -6.031 -8.804 1.00 95.25 206 VAL A C 1
ATOM 1659 O O . VAL A 1 206 ? -5.400 -7.228 -8.556 1.00 95.25 206 VAL A O 1
ATOM 1662 N N . GLY A 1 207 ? -6.091 -5.442 -9.711 1.00 92.88 207 GLY A N 1
ATOM 1663 C CA . GLY A 1 207 ? -7.183 -6.078 -10.456 1.00 92.88 207 GLY A CA 1
ATOM 1664 C C . GLY A 1 207 ? -8.561 -5.941 -9.801 1.00 92.88 207 GLY A C 1
ATOM 1665 O O . GLY A 1 207 ? -9.572 -5.991 -10.496 1.00 92.88 207 GLY A O 1
ATOM 1666 N N . GLN A 1 208 ? -8.615 -5.725 -8.488 1.00 93.25 208 GLN A N 1
ATOM 1667 C CA . GLN A 1 208 ? -9.855 -5.716 -7.712 1.00 93.25 208 GLN A CA 1
ATOM 1668 C C . GLN A 1 208 ? -9.761 -4.771 -6.509 1.00 93.25 208 GLN A C 1
ATOM 1670 O O . GLN A 1 208 ? -8.671 -4.450 -6.039 1.00 93.25 208 GLN A O 1
ATOM 1675 N N . GLU A 1 209 ? -10.915 -4.312 -6.028 1.00 93.81 209 GLU A N 1
ATOM 1676 C CA . GLU A 1 209 ? -11.025 -3.391 -4.884 1.00 93.81 209 GLU A CA 1
ATOM 1677 C C . GLU A 1 209 ? -11.225 -4.137 -3.561 1.00 93.81 209 GLU A C 1
ATOM 1679 O O . GLU A 1 209 ? -10.787 -3.673 -2.513 1.00 93.81 209 GLU A O 1
ATOM 1684 N N . ARG A 1 210 ? -11.857 -5.312 -3.611 1.00 95.31 210 ARG A N 1
ATOM 1685 C CA . ARG A 1 210 ? -12.063 -6.210 -2.475 1.00 95.31 210 ARG A CA 1
ATOM 1686 C C . ARG A 1 210 ? -11.210 -7.452 -2.686 1.00 95.31 210 ARG A C 1
ATOM 1688 O O . ARG A 1 210 ? -11.254 -8.039 -3.763 1.00 95.31 210 ARG A O 1
ATOM 1695 N N . VAL A 1 211 ? -10.384 -7.800 -1.704 1.00 96.62 211 VAL A N 1
ATOM 1696 C CA . VAL A 1 211 ? -9.368 -8.855 -1.820 1.00 96.62 211 VAL A CA 1
ATOM 1697 C C . VAL A 1 211 ? -9.543 -9.859 -0.688 1.00 96.62 211 VAL A C 1
ATOM 1699 O O . VAL A 1 211 ? -9.438 -9.512 0.492 1.00 96.62 211 VAL A O 1
ATOM 1702 N N . ASN A 1 212 ? -9.774 -11.114 -1.064 1.00 95.31 212 ASN A N 1
ATOM 1703 C CA . ASN A 1 212 ? -9.817 -12.243 -0.140 1.00 95.31 212 ASN A CA 1
ATOM 1704 C C . ASN A 1 212 ? -8.415 -12.670 0.299 1.00 95.31 212 ASN A C 1
ATOM 1706 O O . ASN A 1 212 ? -7.427 -12.385 -0.382 1.00 95.31 212 ASN A O 1
ATOM 1710 N N . ILE A 1 213 ? -8.340 -13.394 1.417 1.00 92.19 213 ILE A N 1
ATOM 1711 C CA . ILE A 1 213 ? -7.085 -13.837 2.040 1.00 92.19 213 ILE A CA 1
ATOM 1712 C C . ILE A 1 213 ? -6.153 -14.595 1.082 1.00 92.19 213 ILE A C 1
ATOM 1714 O O . ILE A 1 213 ? -4.946 -14.354 1.064 1.00 92.19 213 ILE A O 1
ATOM 1718 N N . ASP A 1 214 ? -6.713 -15.453 0.230 1.00 94.19 214 ASP A N 1
ATOM 1719 C CA . ASP A 1 214 ? -5.996 -16.255 -0.765 1.00 94.19 214 ASP A CA 1
ATOM 1720 C C . ASP A 1 214 ? -5.382 -15.399 -1.885 1.00 94.19 214 ASP A C 1
ATOM 1722 O O . ASP A 1 214 ? -4.366 -15.760 -2.485 1.00 94.19 214 ASP A O 1
ATOM 1726 N N . GLN A 1 215 ? -5.955 -14.223 -2.131 1.00 95.69 215 GLN A N 1
ATOM 1727 C CA . GLN A 1 215 ? -5.567 -13.322 -3.210 1.00 95.69 215 GLN A CA 1
ATOM 1728 C C . GLN A 1 215 ? -4.643 -12.189 -2.754 1.00 95.69 215 GLN A C 1
ATOM 1730 O O . GLN A 1 215 ? -4.062 -11.515 -3.609 1.00 95.69 215 GLN A O 1
ATOM 1735 N N . ILE A 1 216 ? -4.448 -11.990 -1.443 1.00 94.88 216 ILE A N 1
ATOM 1736 C CA . ILE A 1 216 ? -3.627 -10.889 -0.910 1.00 94.88 216 ILE A CA 1
ATOM 1737 C C . ILE A 1 216 ? -2.202 -10.959 -1.447 1.00 94.88 216 ILE A C 1
ATOM 1739 O O . ILE A 1 216 ? -1.691 -9.969 -1.967 1.00 94.88 216 ILE A O 1
ATOM 1743 N N . LEU A 1 217 ? -1.558 -12.125 -1.363 1.00 95.00 217 LEU A N 1
ATOM 1744 C CA . LEU A 1 217 ? -0.164 -12.271 -1.778 1.00 95.00 217 LEU A CA 1
ATOM 1745 C C . LEU A 1 217 ? 0.023 -12.050 -3.295 1.00 95.00 217 LEU A C 1
ATOM 1747 O O . LEU A 1 217 ? 0.902 -11.263 -3.660 1.00 95.00 217 LEU A O 1
ATOM 1751 N N . PRO A 1 218 ? -0.778 -12.657 -4.197 1.00 95.62 218 PRO A N 1
ATOM 1752 C CA . PRO A 1 218 ? -0.753 -12.315 -5.620 1.00 95.62 218 PRO A CA 1
ATOM 1753 C C . PRO A 1 218 ? -0.985 -10.822 -5.898 1.00 95.62 218 PRO A C 1
ATOM 1755 O O . PRO A 1 218 ? -0.246 -10.221 -6.680 1.00 95.62 218 PRO A O 1
ATOM 1758 N N . CYS A 1 219 ? -1.965 -10.206 -5.232 1.00 96.56 219 CYS A N 1
ATOM 1759 C CA . CYS A 1 219 ? -2.285 -8.786 -5.384 1.00 96.56 219 CYS A CA 1
ATOM 1760 C C . CYS A 1 219 ? -1.124 -7.883 -4.952 1.00 96.56 219 CYS A C 1
ATOM 1762 O O . CYS A 1 219 ? -0.720 -6.982 -5.690 1.00 96.56 219 CYS A O 1
ATOM 1764 N N . LEU A 1 220 ? -0.542 -8.159 -3.783 1.00 96.19 220 LEU A N 1
ATOM 1765 C CA . LEU A 1 220 ? 0.605 -7.433 -3.252 1.00 96.19 220 LEU A CA 1
ATOM 1766 C C . LEU A 1 220 ? 1.815 -7.567 -4.177 1.00 96.19 220 LEU A C 1
ATOM 1768 O O . LEU A 1 220 ? 2.478 -6.574 -4.461 1.00 96.19 220 LEU A O 1
ATOM 1772 N N . ARG A 1 221 ? 2.079 -8.770 -4.703 1.00 95.25 221 ARG A N 1
ATOM 1773 C CA . ARG A 1 221 ? 3.163 -9.007 -5.667 1.00 95.25 221 ARG A CA 1
ATOM 1774 C C . ARG A 1 221 ? 3.001 -8.151 -6.915 1.00 95.25 221 ARG A C 1
ATOM 1776 O O . ARG A 1 221 ? 3.953 -7.481 -7.302 1.00 95.25 221 ARG A O 1
ATOM 1783 N N . ARG A 1 222 ? 1.807 -8.122 -7.514 1.00 95.19 222 ARG A N 1
ATOM 1784 C CA . ARG A 1 222 ? 1.532 -7.290 -8.697 1.00 95.19 222 ARG A CA 1
ATOM 1785 C C . ARG A 1 222 ? 1.732 -5.805 -8.406 1.00 95.19 222 ARG A C 1
ATOM 1787 O O . ARG A 1 222 ? 2.388 -5.119 -9.189 1.00 95.19 222 ARG A O 1
ATOM 1794 N N . LEU A 1 223 ? 1.226 -5.326 -7.268 1.00 96.62 223 LEU A N 1
ATOM 1795 C CA . LEU A 1 223 ? 1.394 -3.936 -6.846 1.00 96.62 223 LEU A CA 1
ATOM 1796 C C . LEU A 1 223 ? 2.878 -3.582 -6.662 1.00 96.62 223 LEU A C 1
ATOM 1798 O O . LEU A 1 223 ? 3.352 -2.594 -7.218 1.00 96.62 223 LEU A O 1
ATOM 1802 N N . VAL A 1 224 ? 3.622 -4.411 -5.927 1.00 95.69 224 VAL A N 1
ATOM 1803 C CA . VAL A 1 224 ? 5.047 -4.196 -5.642 1.00 95.69 224 VAL A CA 1
ATOM 1804 C C . VAL A 1 224 ? 5.889 -4.267 -6.909 1.00 95.69 224 VAL A C 1
ATOM 1806 O O . VAL A 1 224 ? 6.744 -3.410 -7.101 1.00 95.69 224 VAL A O 1
ATOM 1809 N N . ILE A 1 225 ? 5.636 -5.222 -7.807 1.00 94.56 225 ILE A N 1
ATOM 1810 C CA . ILE A 1 225 ? 6.326 -5.292 -9.103 1.00 94.56 225 ILE A CA 1
ATOM 1811 C C . ILE A 1 225 ? 6.064 -4.017 -9.909 1.00 94.56 225 ILE A C 1
ATOM 1813 O O . ILE A 1 225 ? 7.013 -3.413 -10.401 1.00 94.56 225 ILE A O 1
ATOM 1817 N N . GLY A 1 226 ? 4.811 -3.555 -9.982 1.00 95.06 226 GLY A N 1
ATOM 1818 C CA . GLY A 1 226 ? 4.479 -2.286 -10.633 1.00 95.06 226 GLY A CA 1
ATOM 1819 C C . GLY A 1 226 ? 5.237 -1.101 -10.026 1.00 95.06 226 GLY A C 1
ATOM 1820 O O . GLY A 1 226 ? 5.734 -0.242 -10.754 1.00 95.06 226 GLY A O 1
ATOM 1821 N N . TYR A 1 227 ? 5.403 -1.082 -8.701 1.00 95.69 227 TYR A N 1
ATOM 1822 C CA . TYR A 1 227 ? 6.183 -0.050 -8.015 1.00 95.69 227 TYR A CA 1
ATOM 1823 C C . TYR A 1 227 ? 7.669 -0.145 -8.352 1.00 95.69 227 TYR A C 1
ATOM 1825 O O . TYR A 1 227 ? 8.283 0.882 -8.610 1.00 95.69 227 TYR A O 1
ATOM 1833 N N . LEU A 1 228 ? 8.249 -1.344 -8.386 1.00 94.44 228 LEU A N 1
ATOM 1834 C CA . LEU A 1 228 ? 9.656 -1.540 -8.742 1.00 94.44 228 LEU A CA 1
ATOM 1835 C C . LEU A 1 228 ? 9.938 -1.100 -10.184 1.00 94.44 228 LEU A C 1
ATOM 1837 O O . LEU A 1 228 ? 10.871 -0.331 -10.401 1.00 94.44 228 LEU A O 1
ATOM 1841 N N . VAL A 1 229 ? 9.089 -1.490 -11.143 1.00 93.75 229 VAL A N 1
ATOM 1842 C CA . VAL A 1 229 ? 9.207 -1.049 -12.545 1.00 93.75 229 VAL A CA 1
ATOM 1843 C C . VAL A 1 229 ? 9.092 0.474 -12.645 1.00 93.75 229 VAL A C 1
ATOM 1845 O O . VAL A 1 229 ? 9.871 1.106 -13.356 1.00 93.75 229 VAL A O 1
ATOM 1848 N N . HIS A 1 230 ? 8.169 1.087 -11.896 1.00 94.94 230 HIS A N 1
ATOM 1849 C CA . HIS A 1 230 ? 8.033 2.546 -11.842 1.00 94.94 230 HIS A CA 1
ATOM 1850 C C . HIS A 1 230 ? 9.276 3.230 -11.271 1.00 94.94 230 HIS A C 1
ATOM 1852 O O . HIS A 1 230 ? 9.744 4.227 -11.823 1.00 94.94 230 HIS A O 1
ATOM 1858 N N . LEU A 1 231 ? 9.824 2.701 -10.176 1.00 93.06 231 LEU A N 1
ATOM 1859 C CA . LEU A 1 231 ? 11.044 3.230 -9.575 1.00 93.06 231 LEU A CA 1
ATOM 1860 C C . LEU A 1 231 ? 12.209 3.147 -10.561 1.00 93.06 231 LEU A C 1
ATOM 1862 O O . LEU A 1 231 ? 12.919 4.134 -10.727 1.00 93.06 231 LEU A O 1
ATOM 1866 N N . ASP A 1 232 ? 12.377 2.027 -11.254 1.00 90.25 232 ASP A N 1
ATOM 1867 C CA . ASP A 1 232 ? 13.468 1.867 -12.213 1.00 90.25 232 ASP A CA 1
ATOM 1868 C C . ASP A 1 232 ? 13.300 2.786 -13.437 1.00 90.25 232 ASP A C 1
ATOM 1870 O O . ASP A 1 232 ? 14.257 3.428 -13.857 1.00 90.25 232 ASP A O 1
ATOM 1874 N N . ALA A 1 233 ? 12.093 2.924 -13.990 1.00 91.75 233 ALA A N 1
ATOM 1875 C CA . ALA A 1 233 ? 11.889 3.688 -15.224 1.00 91.75 233 ALA A CA 1
ATOM 1876 C C . ALA A 1 233 ? 11.782 5.212 -15.027 1.00 91.75 233 ALA A C 1
ATOM 1878 O O . ALA A 1 233 ? 12.219 5.983 -15.890 1.00 91.75 233 ALA A O 1
ATOM 1879 N N . ASN A 1 234 ? 11.161 5.658 -13.931 1.00 91.44 234 ASN A N 1
ATOM 1880 C CA . ASN A 1 234 ? 10.726 7.051 -13.780 1.00 91.44 234 ASN A CA 1
ATOM 1881 C C . ASN A 1 234 ? 11.437 7.804 -12.658 1.00 91.44 234 ASN A C 1
ATOM 1883 O O . ASN A 1 234 ? 11.482 9.039 -12.708 1.00 91.44 234 ASN A O 1
ATOM 1887 N N . SER A 1 235 ? 11.969 7.111 -11.647 1.00 88.88 235 SER A N 1
ATOM 1888 C CA . SER A 1 235 ? 12.576 7.799 -10.508 1.00 88.88 235 SER A CA 1
ATOM 1889 C C . SER A 1 235 ? 13.929 8.414 -10.863 1.00 88.88 235 SER A C 1
ATOM 1891 O O . SER A 1 235 ? 14.638 7.950 -11.756 1.00 88.88 235 SER A O 1
ATOM 1893 N N . ARG A 1 236 ? 14.270 9.523 -10.201 1.00 85.44 236 ARG A N 1
ATOM 1894 C CA . ARG A 1 236 ? 15.508 10.264 -10.461 1.00 85.44 236 ARG A CA 1
ATOM 1895 C C . ARG A 1 236 ? 16.141 10.741 -9.165 1.00 85.44 236 ARG A C 1
ATOM 1897 O O . ARG A 1 236 ? 15.455 11.121 -8.216 1.00 85.44 236 ARG A O 1
ATOM 1904 N N . GLN A 1 237 ? 17.468 10.794 -9.156 1.00 81.94 237 GLN A N 1
ATOM 1905 C CA . GLN A 1 237 ? 18.204 11.467 -8.096 1.00 81.94 237 GLN A CA 1
ATOM 1906 C C . GLN A 1 237 ? 18.154 12.983 -8.335 1.00 81.94 237 GLN A C 1
ATOM 1908 O O . GLN A 1 237 ? 18.664 13.486 -9.335 1.00 81.94 237 GLN A O 1
ATOM 1913 N N . GLY A 1 238 ? 17.489 13.708 -7.437 1.00 72.88 238 GLY A N 1
ATOM 1914 C CA . GLY A 1 238 ? 17.393 15.165 -7.461 1.00 72.88 238 GLY A CA 1
ATOM 1915 C C . GLY A 1 238 ? 18.327 15.834 -6.450 1.00 72.88 238 GLY A C 1
ATOM 1916 O O . GLY A 1 238 ? 19.003 15.180 -5.657 1.00 72.88 238 GLY A O 1
ATOM 1917 N N . ARG A 1 239 ? 18.322 17.175 -6.432 1.00 65.69 239 ARG A N 1
ATOM 1918 C CA . ARG A 1 239 ? 19.132 17.985 -5.497 1.00 65.69 239 ARG A CA 1
ATOM 1919 C C . ARG A 1 239 ? 18.736 17.811 -4.024 1.00 65.69 239 ARG A C 1
ATOM 1921 O O . ARG A 1 239 ? 19.584 17.958 -3.156 1.00 65.69 239 ARG A O 1
ATOM 1928 N N . ALA A 1 240 ? 17.465 17.508 -3.749 1.00 66.69 240 ALA A N 1
ATOM 1929 C CA . ALA A 1 240 ? 16.910 17.345 -2.399 1.00 66.69 240 ALA A CA 1
ATOM 1930 C C . ALA A 1 240 ? 16.736 15.866 -1.986 1.00 66.69 240 ALA A C 1
ATOM 1932 O O . ALA A 1 240 ? 16.003 15.563 -1.045 1.00 66.69 240 ALA A O 1
ATOM 1933 N N . GLY A 1 241 ? 17.374 14.942 -2.712 1.00 76.69 241 GLY A N 1
ATOM 1934 C CA . GLY A 1 241 ? 17.256 13.499 -2.508 1.00 76.69 241 GLY A CA 1
ATOM 1935 C C . GLY A 1 241 ? 16.535 12.789 -3.653 1.00 76.69 241 GLY A C 1
ATOM 1936 O O . GLY A 1 241 ? 16.441 13.299 -4.770 1.00 76.69 241 GLY A O 1
ATOM 1937 N N . TRP A 1 242 ? 16.060 11.575 -3.378 1.00 80.12 242 TRP A N 1
ATOM 1938 C CA . TRP A 1 242 ? 15.422 10.719 -4.376 1.00 80.12 242 TRP A CA 1
ATOM 1939 C C . TRP A 1 242 ? 13.987 11.171 -4.675 1.00 80.12 242 TRP A C 1
ATOM 1941 O O . TRP A 1 242 ? 13.147 11.193 -3.771 1.00 80.12 242 TRP A O 1
ATOM 1951 N N . ASP A 1 243 ? 13.704 11.504 -5.936 1.00 87.00 243 ASP A N 1
ATOM 1952 C CA . ASP A 1 243 ? 12.360 11.822 -6.416 1.00 87.00 243 ASP A CA 1
ATOM 1953 C C . ASP A 1 243 ? 11.754 10.600 -7.112 1.00 87.00 243 ASP A C 1
ATOM 1955 O O . ASP A 1 243 ? 12.224 10.143 -8.156 1.00 87.00 243 ASP A O 1
ATOM 1959 N N . TYR A 1 244 ? 10.694 10.060 -6.514 1.00 89.50 244 TYR A N 1
ATOM 1960 C CA . TYR A 1 244 ? 9.995 8.886 -7.027 1.00 89.50 244 TYR A CA 1
ATOM 1961 C C . TYR A 1 244 ? 9.048 9.196 -8.187 1.00 89.50 244 TYR A C 1
ATOM 1963 O O . TYR A 1 244 ? 8.631 8.267 -8.871 1.00 89.50 244 TYR A O 1
ATOM 1971 N N . ARG A 1 245 ? 8.659 10.464 -8.394 1.00 90.31 245 ARG A N 1
ATOM 1972 C CA . ARG A 1 245 ? 7.731 10.886 -9.460 1.00 90.31 245 ARG A CA 1
ATOM 1973 C C . ARG A 1 245 ? 6.462 10.025 -9.535 1.00 90.31 245 ARG A C 1
ATOM 1975 O O . ARG A 1 245 ? 6.005 9.652 -10.611 1.00 90.31 245 ARG A O 1
ATOM 1982 N N . TRP A 1 246 ? 5.860 9.727 -8.379 1.00 92.44 246 TRP A N 1
ATOM 1983 C CA . TRP A 1 246 ? 4.641 8.906 -8.275 1.00 92.44 246 TRP A CA 1
ATOM 1984 C C . TRP A 1 246 ? 3.450 9.458 -9.064 1.00 92.44 246 TRP A C 1
ATOM 1986 O O . TRP A 1 246 ? 2.519 8.724 -9.369 1.00 92.44 246 TRP A O 1
ATOM 1996 N N . SER A 1 247 ? 3.484 10.729 -9.462 1.00 90.38 247 SER A N 1
ATOM 1997 C CA . SER A 1 247 ? 2.507 11.300 -10.390 1.00 90.38 247 SER A CA 1
ATOM 1998 C C . SER A 1 247 ? 2.476 10.621 -11.771 1.00 90.38 247 SER A C 1
ATOM 2000 O O . SER A 1 247 ? 1.471 10.752 -12.465 1.00 90.38 247 SER A O 1
ATOM 2002 N N . GLU A 1 248 ? 3.526 9.887 -12.156 1.00 92.94 248 GLU A N 1
ATOM 2003 C CA . GLU A 1 248 ? 3.617 9.128 -13.413 1.00 92.94 248 GLU A CA 1
ATOM 2004 C C . GLU A 1 248 ? 3.246 7.644 -13.265 1.00 92.94 248 GLU A C 1
ATOM 2006 O O . GLU A 1 248 ? 3.283 6.909 -14.249 1.00 92.94 248 GLU A O 1
ATOM 2011 N N . ILE A 1 249 ? 2.835 7.187 -12.075 1.00 95.88 249 ILE A N 1
ATOM 2012 C CA . ILE A 1 249 ? 2.394 5.796 -11.909 1.00 95.88 249 ILE A CA 1
ATOM 2013 C C . ILE A 1 249 ? 1.117 5.447 -12.699 1.00 95.88 249 ILE A C 1
ATOM 2015 O O . ILE A 1 249 ? 1.037 4.324 -13.196 1.00 95.88 249 ILE A O 1
ATOM 2019 N N . PRO A 1 250 ? 0.117 6.343 -12.887 1.00 96.50 250 PRO A N 1
ATOM 2020 C CA . PRO A 1 250 ? -1.113 5.966 -13.583 1.00 96.50 250 PRO A CA 1
ATOM 2021 C C . PRO A 1 250 ? -0.941 5.514 -15.043 1.00 96.50 250 PRO A C 1
ATOM 2023 O O . PRO A 1 250 ? -1.560 4.509 -15.396 1.00 96.50 250 PRO A O 1
ATOM 2026 N N . PRO A 1 251 ? -0.154 6.189 -15.914 1.00 95.50 251 PRO A N 1
ATOM 2027 C CA . PRO A 1 251 ? 0.096 5.672 -17.258 1.00 95.50 251 PRO A CA 1
ATOM 2028 C C . PRO A 1 251 ? 0.810 4.319 -17.225 1.00 95.50 251 PRO A C 1
ATOM 2030 O O . PRO A 1 251 ? 0.370 3.413 -17.920 1.00 95.50 251 PRO A O 1
ATOM 2033 N N . LEU A 1 252 ? 1.798 4.135 -16.344 1.00 96.00 252 LEU A N 1
ATOM 2034 C CA . LEU A 1 252 ? 2.500 2.857 -16.199 1.00 96.00 252 LEU A CA 1
ATOM 2035 C C . LEU A 1 252 ? 1.584 1.716 -15.778 1.00 96.00 252 LEU A C 1
ATOM 2037 O O . LEU A 1 252 ? 1.623 0.642 -16.370 1.00 96.00 252 LEU A O 1
ATOM 2041 N N . ALA A 1 253 ? 0.726 1.947 -14.790 1.00 96.25 253 ALA A N 1
ATOM 2042 C CA . ALA A 1 253 ? -0.228 0.943 -14.346 1.00 96.25 253 ALA A CA 1
ATOM 2043 C C . ALA A 1 253 ? -1.206 0.547 -15.460 1.00 96.25 253 ALA A C 1
ATOM 2045 O O . ALA A 1 253 ? -1.526 -0.629 -15.604 1.00 96.25 253 ALA A O 1
ATOM 2046 N N . ARG A 1 254 ? -1.660 1.518 -16.260 1.00 95.56 254 ARG A N 1
ATOM 2047 C CA . ARG A 1 254 ? -2.532 1.275 -17.414 1.00 95.56 254 ARG A CA 1
ATOM 2048 C C . ARG A 1 254 ? -1.818 0.488 -18.512 1.00 95.56 254 ARG A C 1
ATOM 2050 O O . ARG A 1 254 ? -2.409 -0.447 -19.037 1.00 95.56 254 ARG A O 1
ATOM 2057 N N . ASP A 1 255 ? -0.576 0.834 -18.824 1.00 95.62 255 ASP A N 1
ATOM 2058 C CA . ASP A 1 255 ? 0.203 0.176 -19.873 1.00 95.62 255 ASP A CA 1
ATOM 2059 C C . ASP A 1 255 ? 0.531 -1.277 -19.480 1.00 95.62 255 ASP A C 1
ATOM 2061 O O . ASP A 1 255 ? 0.282 -2.196 -20.257 1.00 95.62 255 ASP A O 1
ATOM 2065 N N . LEU A 1 256 ? 0.964 -1.513 -18.233 1.00 94.19 256 LEU A N 1
ATOM 2066 C CA . LEU A 1 256 ? 1.196 -2.866 -17.708 1.00 94.19 256 LEU A CA 1
ATOM 2067 C C . LEU A 1 256 ? -0.086 -3.705 -17.595 1.00 94.19 256 LEU A C 1
ATOM 2069 O O . LEU A 1 256 ? -0.023 -4.928 -17.702 1.00 94.19 256 LEU A O 1
ATOM 2073 N N . ALA A 1 257 ? -1.238 -3.073 -17.348 1.00 92.38 257 ALA A N 1
ATOM 2074 C CA . ALA A 1 257 ? -2.528 -3.760 -17.326 1.00 92.38 257 ALA A CA 1
ATOM 2075 C C . ALA A 1 257 ? -3.049 -4.084 -18.735 1.00 92.38 257 ALA A C 1
ATOM 2077 O O . ALA A 1 257 ? -3.794 -5.050 -18.890 1.00 92.38 257 ALA A O 1
ATOM 2078 N N . ALA A 1 258 ? -2.677 -3.286 -19.740 1.00 93.50 258 ALA A N 1
ATOM 2079 C CA . ALA A 1 258 ? -3.063 -3.504 -21.128 1.00 93.50 258 ALA A CA 1
ATOM 2080 C C . ALA A 1 258 ? -2.264 -4.648 -21.764 1.00 93.50 258 ALA A C 1
ATOM 2082 O O . ALA A 1 258 ? -2.857 -5.541 -22.364 1.00 93.50 258 ALA A O 1
ATOM 2083 N N . ASP A 1 259 ? -0.935 -4.629 -21.624 1.00 93.06 259 ASP A N 1
ATOM 2084 C CA . ASP A 1 259 ? -0.067 -5.690 -22.132 1.00 93.06 259 ASP A CA 1
ATOM 2085 C C . ASP A 1 259 ? 1.247 -5.778 -21.337 1.00 93.06 259 ASP A C 1
ATOM 2087 O O . ASP A 1 259 ? 1.936 -4.789 -21.079 1.00 93.06 259 ASP A O 1
ATOM 2091 N N . SER A 1 260 ? 1.646 -7.008 -21.022 1.00 87.62 260 SER A N 1
ATOM 2092 C CA . SER A 1 260 ? 2.963 -7.344 -20.480 1.00 87.62 260 SER A CA 1
ATOM 2093 C C . SER A 1 260 ? 4.138 -6.849 -21.339 1.00 87.62 260 SER A C 1
ATOM 2095 O O . SER A 1 260 ? 5.205 -6.561 -20.794 1.00 87.62 260 SER A O 1
ATOM 2097 N N . ALA A 1 261 ? 3.958 -6.680 -22.655 1.00 91.81 261 ALA A N 1
ATOM 2098 C CA . ALA A 1 261 ? 4.991 -6.177 -23.562 1.00 91.81 261 ALA A CA 1
ATOM 2099 C C . ALA A 1 261 ? 5.485 -4.762 -23.197 1.00 91.81 261 ALA A C 1
ATOM 2101 O O . ALA A 1 261 ? 6.645 -4.419 -23.456 1.00 91.81 261 ALA A O 1
ATOM 2102 N N . TYR A 1 262 ? 4.658 -3.950 -22.527 1.00 93.31 262 TYR A N 1
ATOM 2103 C CA . TYR A 1 262 ? 5.064 -2.631 -22.035 1.00 93.31 262 TYR A CA 1
ATOM 2104 C C . TYR A 1 262 ? 6.158 -2.698 -20.960 1.00 93.31 262 TYR A C 1
ATOM 2106 O O . TYR A 1 262 ? 6.893 -1.726 -20.779 1.00 93.31 262 TYR A O 1
ATOM 2114 N N . ALA A 1 263 ? 6.374 -3.850 -20.314 1.00 90.44 263 ALA A N 1
ATOM 2115 C CA . ALA A 1 263 ? 7.534 -4.043 -19.446 1.00 90.44 263 ALA A CA 1
ATOM 2116 C C . ALA A 1 263 ? 8.857 -3.825 -20.208 1.00 90.44 263 ALA A C 1
ATOM 2118 O O . ALA A 1 263 ? 9.778 -3.198 -19.683 1.00 90.44 263 ALA A O 1
ATOM 2119 N N . CYS A 1 264 ? 8.942 -4.249 -21.475 1.00 91.06 264 CYS A N 1
ATOM 2120 C 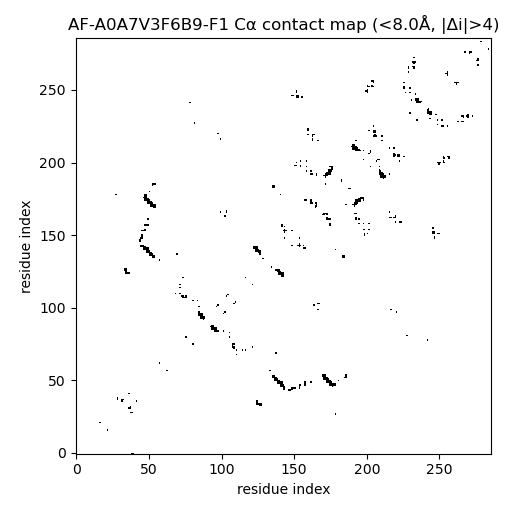CA . CYS A 1 264 ? 10.117 -4.014 -22.319 1.00 91.06 264 CYS A CA 1
ATOM 2121 C C . CYS A 1 264 ? 10.290 -2.532 -22.686 1.00 91.06 264 CYS A C 1
ATOM 2123 O O . CYS A 1 264 ? 11.420 -2.064 -22.842 1.00 91.06 264 CYS A O 1
ATOM 2125 N N . PHE A 1 265 ? 9.191 -1.784 -22.816 1.00 93.12 265 PHE A N 1
ATOM 2126 C CA . PHE A 1 265 ? 9.238 -0.339 -23.043 1.00 93.12 265 PHE A CA 1
ATOM 2127 C C . PHE A 1 265 ? 9.867 0.386 -21.844 1.00 93.12 265 PHE A C 1
ATOM 2129 O O . PHE A 1 265 ? 10.816 1.153 -22.020 1.00 93.12 265 PHE A O 1
ATOM 2136 N N . TYR A 1 266 ? 9.414 0.076 -20.625 1.00 93.56 266 TYR A N 1
ATOM 2137 C CA . TYR A 1 266 ? 9.972 0.658 -19.400 1.00 93.56 266 TYR A CA 1
ATOM 2138 C C . TYR A 1 266 ? 11.403 0.193 -19.115 1.00 93.56 266 TYR A C 1
ATOM 2140 O O . TYR A 1 266 ? 12.220 0.988 -18.654 1.00 93.56 266 TYR A O 1
ATOM 2148 N N . LEU A 1 267 ? 11.750 -1.048 -19.472 1.00 90.88 267 LEU A N 1
ATOM 2149 C CA . LEU A 1 267 ? 13.132 -1.528 -19.423 1.00 90.88 267 LEU A CA 1
ATOM 2150 C C . LEU A 1 267 ? 14.047 -0.690 -20.326 1.00 90.88 267 LEU A C 1
ATOM 2152 O O . LEU A 1 267 ? 15.107 -0.255 -19.882 1.00 90.88 267 LEU A O 1
ATOM 2156 N N . LYS A 1 268 ? 13.636 -0.425 -21.575 1.00 90.12 268 LYS A N 1
ATOM 2157 C CA . LYS A 1 268 ? 14.400 0.443 -22.485 1.00 90.12 268 LYS A CA 1
ATOM 2158 C C . LYS A 1 268 ? 14.540 1.848 -21.916 1.00 90.12 268 LYS A C 1
ATOM 2160 O O . LYS A 1 268 ? 15.626 2.409 -21.954 1.00 90.12 268 LYS A O 1
ATOM 2165 N N . GLN A 1 269 ? 13.465 2.414 -21.366 1.00 90.75 269 GLN A N 1
ATOM 2166 C CA . GLN A 1 269 ? 13.509 3.726 -20.720 1.00 90.75 269 GLN A CA 1
ATOM 2167 C C . GLN A 1 269 ? 14.543 3.767 -19.584 1.00 90.75 269 GLN A C 1
ATOM 2169 O O . GLN A 1 269 ? 15.349 4.700 -19.527 1.00 90.75 269 GLN A O 1
ATOM 2174 N N . TRP A 1 270 ? 14.564 2.740 -18.731 1.00 90.31 270 TRP A N 1
ATOM 2175 C CA . TRP A 1 270 ? 15.586 2.588 -17.700 1.00 90.31 270 TRP A CA 1
ATOM 2176 C C . TRP A 1 270 ? 16.998 2.479 -18.304 1.00 90.31 270 TRP A C 1
ATOM 2178 O O . TRP A 1 270 ? 17.880 3.229 -17.886 1.00 90.31 270 TRP A O 1
ATOM 2188 N N . GLN A 1 271 ? 17.216 1.645 -19.331 1.00 88.56 271 GLN A N 1
ATOM 2189 C CA . GLN A 1 271 ? 18.519 1.500 -20.008 1.00 88.56 271 GLN A CA 1
ATOM 2190 C C . GLN A 1 271 ? 19.062 2.834 -20.536 1.00 88.56 271 GLN A C 1
ATOM 2192 O O . GLN A 1 271 ? 20.237 3.140 -20.317 1.00 88.56 271 GLN A O 1
ATOM 2197 N N . ARG A 1 272 ? 18.201 3.669 -21.138 1.00 86.19 272 ARG A N 1
ATOM 2198 C CA . ARG A 1 272 ? 18.575 5.021 -21.589 1.00 86.19 272 ARG A CA 1
ATOM 2199 C C . ARG A 1 272 ? 19.042 5.882 -20.426 1.00 86.19 272 ARG A C 1
ATOM 2201 O O . ARG A 1 272 ? 20.068 6.550 -20.509 1.00 86.19 272 ARG A O 1
ATOM 2208 N N . SER A 1 273 ? 18.282 5.859 -19.330 1.00 84.00 273 SER A N 1
ATOM 2209 C CA . SER A 1 273 ? 18.585 6.646 -18.131 1.00 84.00 273 SER A CA 1
ATOM 2210 C C . SER A 1 273 ? 19.875 6.194 -17.439 1.00 84.00 273 SER A C 1
ATOM 2212 O O . SER A 1 273 ? 20.588 7.022 -16.879 1.00 84.00 273 SER A O 1
ATOM 2214 N N . ALA A 1 274 ? 20.201 4.902 -17.532 1.00 82.69 274 ALA A N 1
ATOM 2215 C CA . ALA A 1 274 ? 21.416 4.303 -16.994 1.00 82.69 274 ALA A CA 1
ATOM 2216 C C . ALA A 1 274 ? 22.632 4.435 -17.934 1.00 82.69 274 ALA A C 1
ATOM 2218 O O . ALA A 1 274 ? 23.726 4.007 -17.572 1.00 82.69 274 ALA A O 1
ATOM 2219 N N . GLY A 1 275 ? 22.461 4.993 -19.140 1.00 79.50 275 GLY A N 1
ATOM 2220 C CA . GLY A 1 275 ? 23.532 5.107 -20.135 1.00 79.50 275 GLY A CA 1
ATOM 2221 C C . GLY A 1 275 ? 23.971 3.766 -20.738 1.00 79.50 275 GLY A C 1
ATOM 2222 O O . GLY A 1 275 ? 25.071 3.671 -21.271 1.00 79.50 275 GLY A O 1
ATOM 2223 N N . ALA A 1 276 ? 23.127 2.732 -20.657 1.00 76.69 276 ALA A N 1
ATOM 2224 C CA . ALA A 1 276 ? 23.417 1.370 -21.113 1.00 76.69 276 ALA A CA 1
ATOM 2225 C C . ALA A 1 276 ? 22.869 1.061 -22.524 1.00 76.69 276 ALA A C 1
ATOM 2227 O O . ALA A 1 276 ? 22.833 -0.099 -22.928 1.00 76.69 276 ALA A O 1
ATOM 2228 N N . ASP A 1 277 ? 22.434 2.082 -23.271 1.00 64.44 277 ASP A N 1
ATOM 2229 C CA . ASP A 1 277 ? 21.829 1.943 -24.608 1.00 64.44 277 ASP A CA 1
ATOM 2230 C C . ASP A 1 277 ? 22.805 1.413 -25.680 1.00 64.44 277 ASP A C 1
ATOM 2232 O O . ASP A 1 277 ? 22.367 0.905 -26.713 1.00 64.44 277 ASP A O 1
ATOM 2236 N N . SER A 1 278 ? 24.120 1.489 -25.447 1.00 58.31 278 SER A N 1
ATOM 2237 C CA . SER A 1 278 ? 25.138 0.886 -26.308 1.00 58.31 278 SER A CA 1
ATOM 2238 C C . SER A 1 278 ? 25.765 -0.332 -25.631 1.00 58.31 278 SER A C 1
ATOM 2240 O O . SER A 1 278 ? 26.616 -0.221 -24.752 1.00 58.31 278 SER A O 1
ATOM 2242 N N . VAL A 1 279 ? 25.393 -1.534 -26.076 1.00 55.47 279 VAL A N 1
ATOM 2243 C CA . VAL A 1 279 ? 26.267 -2.699 -25.887 1.00 55.47 279 VAL A CA 1
ATOM 2244 C C . VAL A 1 279 ? 27.473 -2.466 -26.801 1.00 55.47 279 VAL A C 1
ATOM 2246 O O . VAL A 1 279 ? 27.275 -2.371 -28.015 1.00 55.47 279 VAL A O 1
ATOM 2249 N N . PRO A 1 280 ? 28.711 -2.342 -26.283 1.00 56.38 280 PRO A N 1
ATOM 2250 C CA . PRO A 1 280 ? 29.884 -2.296 -27.144 1.00 56.38 280 PRO A CA 1
ATOM 2251 C C . PRO A 1 280 ? 29.881 -3.562 -27.999 1.00 56.38 280 PRO A C 1
ATOM 2253 O O . PRO A 1 280 ? 29.713 -4.661 -27.465 1.00 56.38 280 PRO A O 1
ATOM 2256 N N . THR A 1 281 ? 30.049 -3.423 -29.312 1.00 56.16 281 THR A N 1
ATOM 2257 C CA . THR A 1 281 ? 30.018 -4.526 -30.291 1.00 56.16 281 THR A CA 1
ATOM 2258 C C . THR A 1 281 ? 30.926 -5.704 -29.917 1.00 56.16 281 THR A C 1
ATOM 2260 O O . THR A 1 281 ? 30.636 -6.837 -30.287 1.00 56.16 281 THR A O 1
ATOM 2263 N N . GLU A 1 282 ? 31.957 -5.473 -29.103 1.00 53.78 282 GLU A N 1
ATOM 2264 C CA . GLU A 1 282 ? 32.846 -6.499 -28.544 1.00 53.78 282 GLU A CA 1
ATOM 2265 C C . GLU A 1 282 ? 32.150 -7.520 -27.622 1.00 53.78 282 GLU A C 1
ATOM 2267 O O . GLU A 1 282 ? 32.592 -8.662 -27.530 1.00 53.78 282 GLU A O 1
ATOM 2272 N N . ARG A 1 283 ? 31.052 -7.152 -26.945 1.00 51.06 283 ARG A N 1
ATOM 2273 C CA . ARG A 1 283 ? 30.288 -8.066 -26.069 1.00 51.06 283 ARG A CA 1
ATOM 2274 C C . ARG A 1 283 ? 29.177 -8.830 -26.787 1.00 51.06 283 ARG A C 1
ATOM 2276 O O . ARG A 1 283 ? 28.643 -9.769 -26.213 1.00 51.06 283 ARG A O 1
ATOM 2283 N N . ALA A 1 284 ? 28.834 -8.440 -28.013 1.00 48.75 284 ALA A N 1
ATOM 2284 C CA . ALA A 1 284 ? 27.788 -9.087 -28.807 1.00 48.75 284 ALA A CA 1
ATOM 2285 C C . ALA A 1 284 ? 28.312 -10.256 -29.670 1.00 48.75 284 ALA A C 1
ATOM 2287 O O . ALA A 1 284 ? 27.523 -10.923 -30.329 1.00 48.75 284 ALA A O 1
ATOM 2288 N N . GLN A 1 285 ? 29.631 -10.489 -29.684 1.00 45.38 285 GLN A N 1
ATOM 2289 C CA . GLN A 1 285 ? 30.298 -11.526 -30.486 1.00 45.38 285 GLN A CA 1
ATOM 2290 C C . GLN A 1 285 ? 30.824 -12.720 -29.661 1.00 45.38 285 GLN A C 1
ATOM 2292 O O . GLN A 1 285 ? 31.635 -13.492 -30.171 1.00 45.38 285 GLN A O 1
ATOM 2297 N N . ARG A 1 286 ? 30.399 -12.884 -28.402 1.00 37.25 286 ARG A N 1
ATOM 2298 C CA . ARG A 1 286 ? 30.718 -14.069 -27.587 1.00 37.25 286 ARG A CA 1
ATOM 2299 C C . ARG A 1 286 ? 29.483 -14.897 -27.292 1.00 37.25 286 ARG A C 1
ATOM 2301 O O . ARG A 1 286 ? 28.463 -14.284 -26.914 1.00 37.25 286 ARG A O 1
#

Radius of gyration: 21.65 Å; Cα contacts (8 Å, |Δi|>4): 342; chains: 1; bounding box: 61×52×60 Å

Sequence (286 aa):
MYSNKLPVHGCTAIRDICPICGLEMMLRQLLMNRANISGGRFEGRQTRYLYFYPTYFFTPETLEVFRTVHNRLKRIGFTELRRQLVGSDAEGKPAVRLDPRTLQRLEPLLLSPEDLTNSEDDRYVRMRFPEHEPITFYFLGIPPRSRDAKDAEAWVHPAFLALLLPICLDVKVVASASPLPLLLEADEITETVFLDGAHSFVKALVGQERVNIDQILPCLRRLVIGYLVHLDANSRQGRAGWDYRWSEIPPLARDLAADSAYACFYLKQWQRSAGADSVPTERAQR

Nearest PDB structures (foldseek):
  7sbb-assembly1_I  TM=8.002E-01  e=3.576E-10  Synechocystis sp. PCC 6803
  7sba-assembly1_I  TM=7.466E-01  e=1.823E-10  Synechocystis sp. PCC 6803

Mean predicted aligned error: 9.82 Å

Solvent-accessible surface area (backbone atoms only — not comparable to full-atom values): 16928 Å² total; per-residue (Å²): 124,92,62,96,84,64,60,98,80,60,87,78,56,98,57,95,62,52,72,65,58,49,50,51,54,49,51,52,47,57,60,28,47,69,35,76,56,75,62,84,64,55,79,65,39,50,46,27,25,40,37,38,19,61,74,66,82,84,43,75,66,60,48,52,53,50,50,50,50,60,78,62,63,58,87,74,54,68,71,56,52,47,61,75,31,47,47,64,44,102,85,66,45,84,41,74,58,82,46,71,72,53,64,65,59,40,69,68,74,58,85,60,94,82,66,73,72,69,75,87,76,65,74,62,37,45,68,82,74,65,91,88,57,90,74,68,60,47,53,40,32,41,53,33,93,50,74,84,55,48,73,58,36,23,42,55,61,56,59,49,47,40,44,45,45,35,78,66,68,58,28,30,25,39,32,25,69,53,93,62,79,92,62,83,55,56,78,84,46,90,47,36,27,36,44,44,85,60,48,6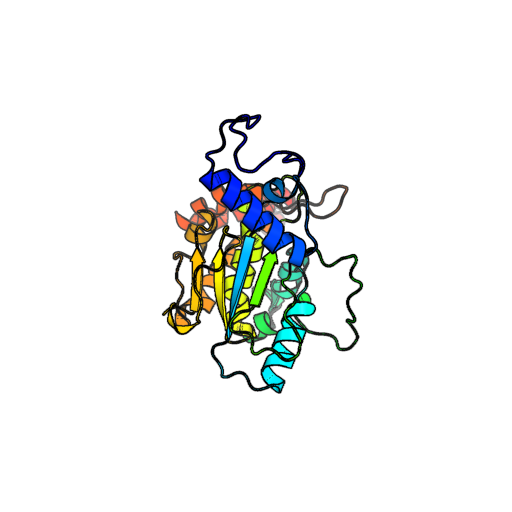8,37,54,40,41,41,44,68,55,50,66,34,42,76,89,45,31,64,64,29,41,48,39,40,51,51,53,49,51,54,41,44,60,42,61,35,45,84,50,97,93,44,81,41,59,58,48,78,58,43,49,65,52,24,48,43,52,58,73,36,71,69,44,53,59,55,42,48,50,47,25,32,55,76,72,69,56,76,68,75,60,72,82,70,74,77,113

pLDDT: mean 80.61, std 15.09, range [37.25, 96.81]